Protein AF-A0A1A9AT08-F1 (afdb_monomer_lite)

Foldseek 3Di:
DDPPDPPVPPPPQDVLNVVLVVLLVLLVVLLVLLLCQQVPQPDDDPPNDALLVSLVSNQVSLVVLQVVVLPDDPPSVVSSVVSLVVLVVVVVDPGGNRPSVPHPSSRHDPDDSVVVVVVVVVVVVVVVVVVVVVVVVVVVCCVPPVCVVVVVVVVVVVVCVVVVVCVVPDPDDDDDDDDDDDDDDDDDDDDDDDDDDD

Radius of gyration: 42.76 Å; chains: 1; bounding box: 86×82×128 Å

Structure (mmCIF, N/CA/C/O backbone):
data_AF-A0A1A9AT08-F1
#
_entry.id   AF-A0A1A9AT08-F1
#
loop_
_atom_site.group_PDB
_atom_site.id
_atom_site.type_symbol
_atom_site.label_atom_id
_atom_site.label_alt_id
_atom_site.label_comp_id
_atom_site.label_asym_id
_atom_site.label_entity_id
_atom_site.label_seq_id
_atom_site.pdbx_PDB_ins_code
_atom_site.Cartn_x
_atom_site.Cartn_y
_atom_site.Cartn_z
_atom_site.occupancy
_atom_site.B_iso_or_equiv
_atom_site.auth_seq_id
_atom_site.auth_comp_id
_atom_site.auth_asym_id
_atom_site.auth_atom_id
_atom_site.pdbx_PDB_model_num
ATOM 1 N N . MET A 1 1 ? -22.226 -38.545 -23.684 1.00 41.09 1 MET A N 1
ATOM 2 C CA . MET A 1 1 ? -21.147 -37.822 -22.981 1.00 41.09 1 MET A CA 1
ATOM 3 C C . MET A 1 1 ? -21.818 -36.782 -22.102 1.00 41.09 1 MET A C 1
ATOM 5 O O .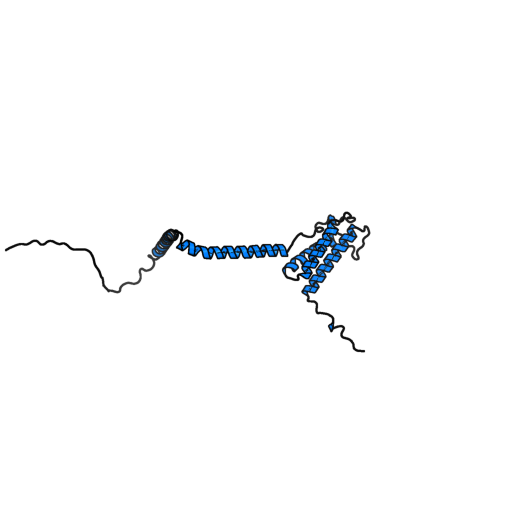 MET A 1 1 ? -22.447 -35.879 -22.633 1.00 41.09 1 MET A O 1
ATOM 9 N N . ARG A 1 2 ? -21.853 -37.006 -20.781 1.00 42.09 2 ARG A N 1
ATOM 10 C CA . ARG A 1 2 ? -22.450 -36.056 -19.832 1.00 42.09 2 ARG A CA 1
ATOM 11 C C . ARG A 1 2 ? -21.642 -34.765 -19.925 1.00 42.09 2 ARG A C 1
ATOM 13 O O . ARG A 1 2 ? -20.436 -34.808 -19.698 1.00 42.09 2 ARG A O 1
ATOM 20 N N . LEU A 1 3 ? -22.299 -33.658 -20.264 1.00 44.69 3 LEU A N 1
ATOM 21 C CA . LEU A 1 3 ? -21.812 -32.319 -19.948 1.00 44.69 3 LEU A CA 1
ATOM 22 C C . LEU A 1 3 ? -21.768 -32.252 -18.419 1.00 44.69 3 LEU A C 1
ATOM 24 O O . LEU A 1 3 ? -22.750 -31.909 -17.770 1.00 44.69 3 LEU A O 1
ATOM 28 N N . LEU A 1 4 ? -20.668 -32.744 -17.850 1.00 48.03 4 LEU A N 1
ATOM 29 C CA . LEU A 1 4 ? -20.327 -32.603 -16.445 1.00 48.03 4 LEU A CA 1
ATOM 30 C C . LEU A 1 4 ? -20.112 -31.116 -16.208 1.00 48.03 4 LEU A C 1
ATOM 32 O O . LEU A 1 4 ? -19.001 -30.627 -16.360 1.00 48.03 4 LEU A O 1
ATOM 36 N N . ASP A 1 5 ? -21.210 -30.420 -15.935 1.00 50.97 5 ASP A N 1
ATOM 37 C CA . ASP A 1 5 ? -21.343 -29.565 -14.764 1.00 50.97 5 ASP A CA 1
ATOM 38 C C . ASP A 1 5 ? -20.058 -28.803 -14.396 1.00 50.97 5 ASP A C 1
ATOM 40 O O . ASP A 1 5 ? -19.474 -28.951 -13.323 1.00 50.97 5 ASP A O 1
ATOM 44 N N . ILE A 1 6 ? -19.552 -28.030 -15.358 1.00 51.97 6 ILE A N 1
ATOM 45 C CA . ILE A 1 6 ? -18.462 -27.072 -15.130 1.00 51.97 6 ILE A CA 1
ATOM 46 C C . ILE A 1 6 ? -19.025 -25.879 -14.340 1.00 51.97 6 ILE A C 1
ATOM 48 O O . ILE A 1 6 ? -18.303 -25.195 -13.622 1.00 51.97 6 ILE A O 1
ATOM 52 N N . THR A 1 7 ? -20.342 -25.678 -14.417 1.00 49.66 7 THR A N 1
ATOM 53 C CA . THR A 1 7 ? -21.070 -24.592 -13.773 1.00 49.66 7 THR A CA 1
ATOM 54 C C . THR A 1 7 ? -21.211 -24.783 -12.256 1.00 49.66 7 THR A C 1
ATOM 56 O O . THR A 1 7 ? -21.172 -23.784 -11.548 1.00 49.66 7 THR A O 1
ATOM 59 N N . SER A 1 8 ? -21.279 -26.012 -11.714 1.00 51.16 8 SER A N 1
ATOM 60 C CA . SER A 1 8 ? -21.367 -26.222 -10.249 1.00 51.16 8 SER A CA 1
ATOM 61 C C . SER A 1 8 ? -20.056 -26.064 -9.474 1.00 51.16 8 SER A C 1
ATOM 63 O O . SER A 1 8 ? -20.062 -26.144 -8.246 1.00 51.16 8 SER A O 1
ATOM 65 N N . ARG A 1 9 ? -18.926 -25.830 -10.158 1.00 52.91 9 ARG A N 1
ATOM 66 C CA . ARG A 1 9 ? -17.604 -25.667 -9.523 1.00 52.91 9 ARG A CA 1
ATOM 67 C C . ARG A 1 9 ? -17.105 -24.233 -9.426 1.00 52.91 9 ARG A C 1
ATOM 69 O O . ARG A 1 9 ? -16.047 -24.010 -8.843 1.00 52.91 9 ARG A O 1
ATOM 76 N N . PHE A 1 10 ? -17.863 -23.263 -9.924 1.00 59.06 10 PHE A N 1
ATOM 77 C CA . PHE A 1 10 ? -17.632 -21.880 -9.536 1.00 59.06 10 PHE A CA 1
ATOM 78 C C . PHE A 1 10 ? -18.292 -21.669 -8.180 1.00 59.06 10 PHE A C 1
ATOM 80 O O . PHE A 1 10 ? -19.490 -21.410 -8.088 1.00 59.06 10 PHE A O 1
ATOM 87 N N . HIS A 1 11 ? -17.506 -21.821 -7.110 1.00 63.41 11 HIS A N 1
ATOM 88 C CA . HIS A 1 11 ? -17.875 -21.213 -5.840 1.00 63.41 11 HIS A CA 1
ATOM 89 C C . HIS A 1 11 ? -18.218 -19.753 -6.134 1.00 63.41 11 HIS A C 1
ATOM 91 O O . HIS A 1 11 ? -17.407 -19.045 -6.730 1.00 63.41 11 HIS A O 1
ATOM 97 N N . VAL A 1 12 ? -19.433 -19.334 -5.782 1.00 70.19 12 VAL A N 1
ATOM 98 C CA . VAL A 1 12 ? -19.822 -17.926 -5.840 1.00 70.19 12 VAL A CA 1
ATOM 99 C C . VAL A 1 12 ? -18.866 -17.204 -4.900 1.00 70.19 12 VAL A C 1
ATOM 101 O O . VAL A 1 12 ? -18.984 -17.324 -3.681 1.00 70.19 12 VAL A O 1
ATOM 104 N N . ILE A 1 13 ? -17.842 -16.570 -5.469 1.00 70.12 13 ILE A N 1
ATOM 105 C CA . ILE A 1 13 ? -16.914 -15.752 -4.703 1.00 70.12 13 ILE A CA 1
ATOM 106 C C . ILE A 1 13 ? -17.745 -14.585 -4.200 1.00 70.12 13 ILE A C 1
ATOM 108 O O . ILE A 1 13 ? -18.414 -13.909 -4.984 1.00 70.12 13 ILE A O 1
ATOM 112 N N . ASP A 1 14 ? -17.736 -14.405 -2.886 1.00 76.69 14 ASP A N 1
ATOM 113 C CA . ASP A 1 14 ? -18.340 -13.237 -2.271 1.00 76.69 14 ASP A CA 1
ATOM 114 C C . ASP A 1 14 ? -17.781 -11.973 -2.959 1.00 76.69 14 ASP A C 1
ATOM 116 O O . ASP A 1 14 ? -16.555 -11.855 -3.070 1.00 76.69 14 ASP A O 1
ATOM 120 N N . PRO A 1 15 ? -18.631 -11.063 -3.466 1.00 80.81 15 PRO A N 1
ATOM 121 C CA . PRO A 1 15 ? -18.180 -9.866 -4.170 1.00 80.81 15 PRO A CA 1
ATOM 122 C C . PRO A 1 15 ? -17.133 -9.054 -3.396 1.00 80.81 15 PRO A C 1
ATOM 124 O O . PRO A 1 15 ? -16.186 -8.561 -4.007 1.00 80.81 15 PRO A O 1
ATOM 127 N N . ASP A 1 16 ? -17.228 -8.996 -2.063 1.00 80.31 16 ASP A N 1
ATOM 128 C CA . ASP A 1 16 ? -16.264 -8.277 -1.228 1.00 80.31 16 ASP A CA 1
ATOM 129 C C . ASP A 1 16 ? -14.895 -8.976 -1.244 1.00 80.31 16 ASP A C 1
ATOM 131 O O . ASP A 1 16 ? -13.843 -8.333 -1.264 1.00 80.31 16 ASP A O 1
ATOM 135 N N . ASN A 1 17 ? -14.883 -10.313 -1.285 1.00 82.81 17 ASN A N 1
ATOM 136 C CA . ASN A 1 17 ? -13.649 -11.086 -1.421 1.00 82.81 17 ASN A CA 1
ATOM 137 C C . ASN A 1 17 ? -13.025 -10.930 -2.811 1.00 82.81 17 ASN A C 1
ATOM 139 O O . ASN A 1 17 ? -11.799 -10.890 -2.911 1.00 82.81 17 ASN A O 1
ATOM 143 N N . LEU A 1 18 ? -13.840 -10.823 -3.864 1.00 86.94 18 LEU A N 1
ATOM 144 C CA . LEU A 1 18 ? -13.349 -10.574 -5.219 1.00 86.94 18 LEU A CA 1
ATOM 145 C C . LEU A 1 18 ? -12.674 -9.201 -5.316 1.00 86.94 18 LEU A C 1
ATOM 147 O O . LEU A 1 18 ? -11.550 -9.107 -5.801 1.00 86.94 18 LEU A O 1
ATOM 151 N N . GLU A 1 19 ? -13.315 -8.161 -4.787 1.00 90.00 19 GLU A N 1
ATOM 152 C CA . GLU A 1 19 ? -12.774 -6.800 -4.811 1.00 90.00 19 GLU A CA 1
ATOM 153 C C . GLU A 1 19 ? -11.476 -6.683 -3.984 1.00 90.00 19 GLU A C 1
ATOM 155 O O . GLU A 1 19 ? -10.547 -5.961 -4.342 1.00 90.00 19 GLU A O 1
ATOM 160 N N . ASN A 1 20 ? -11.368 -7.436 -2.885 1.00 91.06 20 ASN A N 1
ATOM 161 C CA . ASN A 1 20 ? -10.135 -7.547 -2.100 1.00 91.06 20 ASN A CA 1
ATOM 162 C C . ASN A 1 20 ? -8.995 -8.213 -2.891 1.00 91.06 20 ASN A C 1
ATOM 164 O O . ASN A 1 20 ? -7.850 -7.760 -2.840 1.00 91.06 20 ASN A O 1
ATOM 168 N N . MET A 1 21 ? -9.290 -9.284 -3.633 1.00 91.12 21 MET A N 1
ATOM 169 C CA . MET A 1 21 ? -8.300 -9.939 -4.494 1.00 91.12 21 MET A CA 1
ATOM 170 C C . MET A 1 21 ? -7.841 -9.018 -5.627 1.00 91.12 21 MET A C 1
ATOM 172 O O . MET A 1 21 ? -6.648 -8.971 -5.921 1.00 91.12 21 MET A O 1
ATOM 176 N N . GLU A 1 22 ? -8.764 -8.263 -6.222 1.00 94.12 22 GLU A N 1
ATOM 177 C CA . GLU A 1 22 ? -8.463 -7.277 -7.261 1.00 94.12 22 GLU A CA 1
ATOM 178 C C . GLU A 1 22 ? -7.520 -6.186 -6.738 1.00 94.12 22 GLU A C 1
ATOM 180 O O . GLU A 1 22 ? -6.482 -5.929 -7.344 1.00 94.12 22 GLU A O 1
ATOM 185 N N . LEU A 1 23 ? -7.792 -5.620 -5.557 1.00 95.50 23 LEU A N 1
ATOM 186 C CA . LEU A 1 23 ? -6.899 -4.632 -4.942 1.00 95.50 23 LEU A CA 1
ATOM 187 C C . LEU A 1 23 ? -5.491 -5.184 -4.687 1.00 95.50 23 LEU A C 1
ATOM 189 O O . LEU A 1 23 ? -4.509 -4.493 -4.956 1.00 95.50 23 LEU A O 1
ATOM 193 N N . LEU A 1 24 ? -5.367 -6.421 -4.194 1.00 96.19 24 LEU A N 1
ATOM 194 C CA . LEU A 1 24 ? -4.056 -7.056 -4.012 1.00 96.19 24 LEU A CA 1
ATOM 195 C C . LEU A 1 24 ? -3.333 -7.254 -5.344 1.00 96.19 24 LEU A C 1
ATOM 197 O O . LEU A 1 24 ? -2.136 -6.987 -5.431 1.00 96.19 24 LEU A O 1
ATOM 201 N N . TYR A 1 25 ? -4.043 -7.707 -6.375 1.00 96.88 25 TYR A N 1
ATOM 202 C CA . TYR A 1 25 ? -3.470 -7.879 -7.704 1.00 96.88 25 TYR A CA 1
ATOM 203 C C . TYR A 1 25 ? -2.902 -6.559 -8.239 1.00 96.88 25 TYR A C 1
ATOM 205 O O . TYR A 1 25 ? -1.741 -6.503 -8.642 1.00 96.88 25 TYR A O 1
ATOM 213 N N . GLU A 1 26 ? -3.680 -5.481 -8.154 1.00 97.69 26 GLU A N 1
ATOM 214 C CA . GLU A 1 26 ? -3.280 -4.146 -8.602 1.00 97.69 26 GLU A CA 1
ATOM 215 C C . GLU A 1 26 ? -2.063 -3.595 -7.839 1.00 97.69 26 GLU A C 1
ATOM 217 O O . GLU A 1 26 ? -1.207 -2.916 -8.418 1.00 97.69 26 GLU A O 1
ATOM 222 N N . LEU A 1 27 ? -1.960 -3.904 -6.543 1.00 98.12 27 LEU A N 1
ATOM 223 C CA . LEU A 1 27 ? -0.808 -3.561 -5.709 1.00 98.12 27 LEU A CA 1
ATOM 224 C C . LEU A 1 27 ? 0.462 -4.283 -6.166 1.00 98.12 27 LEU A C 1
ATOM 226 O O . LEU A 1 27 ? 1.490 -3.642 -6.394 1.00 98.12 27 LEU A O 1
ATOM 230 N N . TYR A 1 28 ? 0.398 -5.605 -6.341 1.00 98.06 28 TYR A N 1
ATOM 231 C CA . TYR A 1 28 ? 1.546 -6.390 -6.797 1.00 98.06 28 TYR A CA 1
ATOM 232 C C . TYR A 1 28 ? 1.960 -6.048 -8.230 1.00 98.06 28 TYR A C 1
ATOM 234 O O . TYR A 1 28 ? 3.159 -5.986 -8.510 1.00 98.06 28 TYR A O 1
ATOM 242 N N . ASP A 1 29 ? 1.006 -5.790 -9.126 1.00 96.62 29 ASP A N 1
ATOM 243 C CA . ASP A 1 29 ? 1.304 -5.347 -10.489 1.00 96.62 29 ASP A CA 1
ATOM 244 C C . ASP A 1 29 ? 2.040 -4.001 -10.481 1.00 96.62 29 ASP A C 1
ATOM 246 O O . ASP A 1 29 ? 3.102 -3.859 -11.094 1.00 96.62 29 ASP A O 1
ATOM 250 N N . SER A 1 30 ? 1.541 -3.029 -9.713 1.00 97.31 30 SER A N 1
ATOM 251 C CA . SER A 1 30 ? 2.178 -1.713 -9.606 1.00 97.31 30 SER A CA 1
ATOM 252 C C . SER A 1 30 ? 3.585 -1.815 -9.008 1.00 97.31 30 SER A C 1
ATOM 254 O O . SER A 1 30 ? 4.532 -1.277 -9.580 1.00 97.31 30 SER A O 1
ATOM 256 N N . ALA A 1 31 ? 3.758 -2.581 -7.926 1.00 97.69 31 ALA A N 1
ATOM 257 C CA . ALA A 1 31 ? 5.056 -2.814 -7.293 1.00 97.69 31 ALA A CA 1
ATOM 258 C C . ALA A 1 31 ? 6.062 -3.494 -8.238 1.00 97.69 31 ALA A C 1
ATOM 260 O O . ALA A 1 31 ? 7.218 -3.078 -8.326 1.00 97.69 31 ALA A O 1
ATOM 261 N N . ARG A 1 32 ? 5.623 -4.502 -9.004 1.00 96.12 32 ARG A N 1
ATOM 262 C CA . ARG A 1 32 ? 6.457 -5.169 -10.014 1.00 96.12 32 ARG A CA 1
ATOM 263 C C . ARG A 1 32 ? 6.915 -4.193 -11.095 1.00 96.12 32 ARG A C 1
ATOM 265 O O . ARG A 1 32 ? 8.078 -4.226 -11.490 1.00 96.12 32 ARG A O 1
ATOM 272 N N . ASN A 1 33 ? 6.020 -3.332 -11.576 1.00 96.00 33 ASN A N 1
ATOM 273 C CA . ASN A 1 33 ? 6.360 -2.322 -12.574 1.00 96.00 33 ASN A CA 1
ATOM 274 C C . ASN A 1 33 ? 7.367 -1.301 -12.029 1.00 96.00 33 ASN A C 1
ATOM 276 O O . ASN A 1 33 ? 8.334 -0.994 -12.722 1.00 96.00 33 ASN A O 1
ATOM 280 N N . ILE A 1 34 ? 7.190 -0.837 -10.787 1.00 96.56 34 ILE A N 1
ATO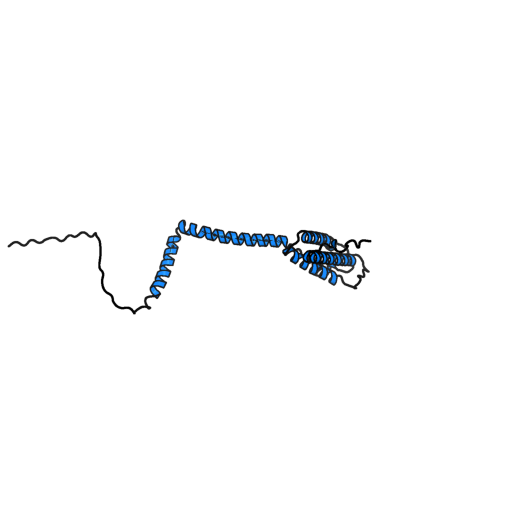M 281 C CA . ILE A 1 34 ? 8.144 0.053 -10.105 1.00 96.56 34 ILE A CA 1
ATOM 282 C C . ILE A 1 34 ? 9.522 -0.611 -10.030 1.00 96.56 34 ILE A C 1
ATOM 284 O O . ILE A 1 34 ? 10.499 -0.043 -10.512 1.00 96.56 34 ILE A O 1
ATOM 288 N N . LEU A 1 35 ? 9.598 -1.844 -9.520 1.00 96.38 35 LEU A N 1
ATOM 289 C CA . LEU A 1 35 ? 10.857 -2.581 -9.400 1.00 96.38 35 LEU A CA 1
ATOM 290 C C . LEU A 1 35 ? 11.544 -2.784 -10.760 1.00 96.38 35 LEU A C 1
ATOM 292 O O . LEU A 1 35 ? 12.748 -2.572 -10.898 1.00 96.38 35 LEU A O 1
ATOM 296 N N . ASN A 1 36 ? 10.782 -3.148 -11.794 1.00 94.75 36 ASN A N 1
ATOM 297 C CA . ASN A 1 36 ? 11.322 -3.298 -13.143 1.00 94.75 36 ASN A CA 1
ATOM 298 C C . ASN A 1 36 ? 11.849 -1.971 -13.698 1.00 94.75 36 ASN A C 1
ATOM 300 O O . ASN A 1 36 ? 12.899 -1.954 -14.330 1.00 94.75 36 ASN A O 1
ATOM 304 N N . MET A 1 37 ? 11.159 -0.856 -13.455 1.00 93.25 37 MET A N 1
ATOM 305 C CA . MET A 1 37 ? 11.624 0.471 -13.867 1.00 93.25 37 MET A CA 1
ATOM 306 C C . MET A 1 37 ? 12.884 0.915 -13.127 1.00 93.25 37 MET A C 1
ATOM 308 O O . MET A 1 37 ? 13.732 1.581 -13.719 1.00 93.25 37 MET A O 1
ATOM 312 N N . MET A 1 38 ? 13.021 0.536 -11.858 1.00 94.94 38 MET A N 1
ATOM 313 C CA . MET A 1 38 ? 14.216 0.804 -11.062 1.00 94.94 38 MET A CA 1
ATOM 314 C C . MET A 1 38 ? 15.425 0.005 -11.565 1.00 94.94 38 MET A C 1
ATOM 316 O O . MET A 1 38 ? 16.524 0.553 -11.625 1.00 94.94 38 MET A O 1
ATOM 320 N N . ASN A 1 39 ? 15.221 -1.244 -11.997 1.00 93.44 39 ASN A N 1
ATOM 321 C CA . ASN A 1 39 ? 16.307 -2.178 -12.322 1.00 93.44 39 ASN A CA 1
ATOM 322 C C . ASN A 1 39 ? 16.604 -2.333 -13.824 1.00 93.44 39 ASN A C 1
ATOM 324 O O . ASN A 1 39 ? 17.693 -2.768 -14.198 1.00 93.44 39 ASN A O 1
ATOM 328 N N . VAL A 1 40 ? 15.669 -1.981 -14.713 1.00 90.50 40 VAL A N 1
ATOM 329 C CA . VAL A 1 40 ? 15.796 -2.184 -16.165 1.00 90.50 40 VAL A CA 1
ATOM 330 C C . VAL A 1 40 ? 15.666 -0.856 -16.908 1.00 90.50 40 VAL A C 1
ATOM 332 O O . VAL A 1 40 ? 14.597 -0.248 -16.986 1.00 90.50 40 VAL A O 1
ATOM 335 N N . LYS A 1 41 ? 16.774 -0.426 -17.523 1.00 78.44 41 LYS A N 1
ATOM 336 C CA . LYS A 1 41 ? 16.883 0.854 -18.240 1.00 78.44 41 LYS A CA 1
ATOM 337 C C . LYS A 1 41 ? 15.846 0.998 -19.361 1.00 78.44 41 LYS A C 1
ATOM 339 O O . LYS A 1 41 ? 15.132 1.998 -19.414 1.00 78.44 41 LYS A O 1
ATOM 344 N N . ASP A 1 42 ? 15.716 -0.039 -20.185 1.00 80.94 42 ASP A N 1
ATOM 345 C CA . ASP A 1 42 ? 14.841 -0.061 -21.363 1.00 80.94 42 ASP A CA 1
ATOM 346 C C . ASP A 1 42 ? 13.517 -0.789 -21.087 1.00 80.94 42 ASP A C 1
ATOM 348 O O . ASP A 1 42 ? 12.919 -1.380 -21.983 1.00 80.94 42 ASP A O 1
ATOM 352 N N . TYR A 1 43 ? 13.047 -0.774 -19.832 1.00 80.81 43 TYR A N 1
ATOM 353 C CA . TYR A 1 43 ? 11.738 -1.332 -19.504 1.00 80.81 43 TYR A CA 1
ATOM 354 C C . TYR A 1 43 ? 10.643 -0.575 -20.258 1.00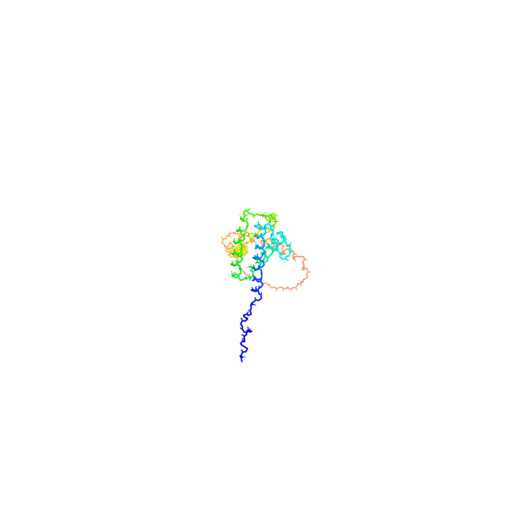 80.81 43 TYR A C 1
ATOM 356 O O . TYR A 1 43 ? 10.388 0.599 -19.966 1.00 80.81 43 TYR A O 1
ATOM 364 N N . SER A 1 44 ? 10.005 -1.259 -21.202 1.00 76.00 44 SER A N 1
ATOM 365 C CA . SER A 1 44 ? 8.765 -0.847 -21.848 1.00 76.00 44 SER A CA 1
ATOM 366 C C . SER A 1 44 ? 7.658 -1.704 -21.247 1.00 76.00 44 SER A C 1
ATOM 368 O O . SER A 1 44 ? 7.696 -2.931 -21.329 1.00 76.00 44 SER A O 1
ATOM 370 N N . ASN A 1 45 ? 6.737 -1.051 -20.545 1.00 72.81 45 ASN A N 1
ATOM 371 C CA . ASN A 1 45 ? 5.464 -1.672 -20.202 1.00 72.81 45 ASN A CA 1
ATOM 372 C C . ASN A 1 45 ? 4.514 -1.505 -21.392 1.00 72.81 45 ASN A C 1
ATOM 374 O O . ASN A 1 45 ? 4.719 -0.620 -22.221 1.00 72.81 45 ASN A O 1
ATOM 378 N N . ASP A 1 46 ? 3.461 -2.316 -21.440 1.00 69.69 46 ASP A N 1
ATOM 379 C CA . ASP A 1 46 ? 2.517 -2.362 -22.564 1.00 69.69 46 ASP A CA 1
ATOM 380 C C . ASP A 1 46 ? 1.777 -1.028 -22.834 1.00 69.69 46 ASP A C 1
ATOM 382 O O . ASP A 1 46 ? 1.062 -0.911 -23.827 1.00 69.69 46 ASP A O 1
ATOM 386 N N . GLU A 1 47 ? 1.934 -0.014 -21.973 1.00 74.88 47 GLU A N 1
ATOM 387 C CA . GLU A 1 47 ? 1.183 1.246 -22.003 1.00 74.88 47 GLU A CA 1
ATOM 388 C C . GLU A 1 47 ? 2.061 2.515 -21.857 1.00 74.88 47 GLU A C 1
ATOM 390 O O . GLU A 1 47 ? 1.532 3.587 -21.565 1.00 74.88 47 GLU A O 1
ATOM 395 N N . ASP A 1 48 ? 3.390 2.423 -22.012 1.00 80.69 48 ASP A N 1
ATOM 396 C CA . ASP A 1 48 ? 4.362 3.528 -21.833 1.00 80.69 48 ASP A CA 1
ATOM 397 C C . ASP A 1 48 ? 4.199 4.356 -20.532 1.00 80.69 48 ASP A C 1
ATOM 399 O O . ASP A 1 48 ? 4.571 5.529 -20.434 1.00 80.69 48 ASP A O 1
ATOM 403 N N . LYS A 1 49 ? 3.667 3.732 -19.478 1.00 90.25 49 LYS A N 1
ATOM 404 C CA . LYS A 1 49 ? 3.458 4.343 -18.158 1.00 90.25 49 LYS A CA 1
ATOM 405 C C . LYS A 1 49 ? 4.784 4.697 -17.481 1.00 90.25 49 LYS A C 1
ATOM 407 O O . LYS A 1 49 ? 5.797 4.025 -17.682 1.00 90.25 49 LYS A O 1
ATOM 412 N N . THR A 1 50 ? 4.774 5.732 -16.642 1.00 92.75 50 THR A N 1
ATOM 413 C CA . THR A 1 50 ? 5.958 6.248 -15.928 1.00 92.75 50 THR A CA 1
ATOM 414 C C . THR A 1 50 ? 6.052 5.722 -14.493 1.00 92.75 50 THR A C 1
ATOM 416 O O . THR A 1 50 ? 5.072 5.204 -13.957 1.00 92.75 50 THR A O 1
ATOM 419 N N . CYS A 1 51 ? 7.205 5.917 -13.832 1.00 93.88 51 CYS A N 1
ATOM 420 C CA . CYS A 1 51 ? 7.339 5.652 -12.393 1.00 93.88 51 CYS A CA 1
ATOM 421 C C . CYS A 1 51 ? 6.238 6.360 -11.597 1.00 93.88 51 CYS A C 1
ATOM 423 O O . CYS A 1 51 ? 5.596 5.723 -10.775 1.00 93.88 51 CYS A O 1
ATOM 425 N N . LEU A 1 52 ? 5.991 7.647 -11.890 1.00 95.69 52 LEU A N 1
ATOM 426 C CA . LEU A 1 52 ? 4.984 8.460 -11.204 1.00 95.69 52 LEU A CA 1
ATOM 427 C C . LEU A 1 52 ? 3.592 7.826 -11.271 1.00 95.69 52 LEU A C 1
ATOM 429 O O . LEU A 1 52 ? 2.883 7.801 -10.273 1.00 95.69 52 LEU A O 1
ATOM 433 N N . TYR A 1 53 ? 3.214 7.293 -12.436 1.00 95.62 53 TYR A N 1
ATOM 434 C CA . TYR A 1 53 ? 1.936 6.607 -12.586 1.00 95.62 53 TYR A CA 1
ATOM 435 C C . TYR A 1 53 ? 1.845 5.391 -11.660 1.00 95.62 53 TYR A C 1
ATOM 437 O O . TYR A 1 53 ? 0.861 5.240 -10.940 1.00 95.62 53 TYR A O 1
ATOM 445 N N . TYR A 1 54 ? 2.856 4.517 -11.670 1.00 96.62 54 TYR A N 1
ATOM 446 C CA . TYR A 1 54 ? 2.795 3.284 -10.887 1.00 96.62 54 TYR A CA 1
ATOM 447 C C . TYR A 1 54 ? 2.935 3.526 -9.386 1.00 96.62 54 TYR A C 1
ATOM 449 O O . TYR A 1 54 ? 2.238 2.867 -8.621 1.00 96.62 54 TYR A O 1
ATOM 457 N N . THR A 1 55 ? 3.775 4.470 -8.952 1.00 97.50 55 THR A N 1
ATOM 458 C CA . THR A 1 55 ? 3.884 4.837 -7.532 1.00 97.50 55 THR A CA 1
ATOM 459 C C . THR A 1 55 ? 2.575 5.431 -7.029 1.00 97.50 55 THR A C 1
ATOM 461 O O . THR A 1 55 ? 2.067 4.982 -6.005 1.00 97.50 55 THR A O 1
ATOM 464 N N . GLN A 1 56 ? 1.962 6.346 -7.786 1.00 97.69 56 GLN A N 1
ATOM 465 C CA . GLN A 1 56 ? 0.662 6.919 -7.439 1.00 97.69 56 GLN A CA 1
ATOM 466 C C . GLN A 1 56 ? -0.436 5.849 -7.394 1.00 97.69 56 GLN A C 1
ATOM 468 O O . GLN A 1 56 ? -1.179 5.759 -6.420 1.00 97.69 56 GLN A O 1
ATOM 473 N N . LYS A 1 57 ? -0.509 4.985 -8.414 1.00 97.19 57 LYS A N 1
ATOM 474 C CA . LYS A 1 57 ? -1.479 3.884 -8.469 1.00 97.19 57 LYS A CA 1
ATOM 475 C C . LYS A 1 57 ? -1.316 2.925 -7.287 1.00 97.19 57 LYS A C 1
ATOM 477 O O . LYS A 1 57 ? -2.309 2.524 -6.680 1.00 97.19 57 LYS A O 1
ATOM 482 N N . CYS A 1 58 ? -0.075 2.572 -6.949 1.00 97.62 58 CYS A N 1
ATOM 483 C CA . CYS A 1 58 ? 0.235 1.706 -5.818 1.00 97.62 58 CYS A CA 1
ATOM 484 C C . CYS A 1 58 ? -0.204 2.342 -4.493 1.00 97.62 58 CYS A C 1
ATOM 486 O O . CYS A 1 58 ? -0.876 1.695 -3.695 1.00 97.62 58 CYS A O 1
ATOM 488 N N . ASP A 1 59 ? 0.129 3.612 -4.276 1.00 96.50 59 ASP A N 1
ATOM 489 C CA . ASP A 1 59 ? -0.213 4.361 -3.068 1.00 96.50 59 ASP A CA 1
ATOM 490 C C . ASP A 1 59 ? -1.732 4.542 -2.897 1.00 96.50 59 ASP A C 1
ATOM 492 O O . ASP A 1 59 ? -2.288 4.251 -1.834 1.00 96.50 59 ASP A O 1
ATOM 496 N N . GLU A 1 60 ? -2.442 4.930 -3.959 1.00 96.56 60 GLU A N 1
ATOM 497 C CA . GLU A 1 60 ? -3.902 5.061 -3.951 1.00 96.56 60 GLU A CA 1
ATOM 498 C C . GLU A 1 60 ? -4.602 3.731 -3.649 1.00 96.56 60 GLU A C 1
ATOM 500 O O . GLU A 1 60 ? -5.502 3.677 -2.804 1.00 96.56 60 GLU A O 1
ATOM 505 N N . ASN A 1 61 ? -4.193 2.645 -4.312 1.00 96.81 61 ASN A N 1
ATOM 506 C CA . ASN A 1 61 ? -4.768 1.322 -4.074 1.00 96.81 61 ASN A CA 1
ATOM 507 C C . ASN A 1 61 ? -4.419 0.792 -2.685 1.00 96.81 61 ASN A C 1
ATOM 509 O O . ASN A 1 61 ? -5.255 0.138 -2.061 1.00 96.81 61 ASN A O 1
ATOM 513 N N . TYR A 1 62 ? -3.237 1.127 -2.162 1.00 95.50 62 TYR A N 1
ATOM 514 C CA . TYR A 1 62 ? -2.851 0.751 -0.810 1.00 95.50 62 TYR A CA 1
ATOM 515 C C . TYR A 1 62 ? -3.759 1.450 0.196 1.00 95.50 62 TYR A C 1
ATOM 517 O O . TYR A 1 62 ? -4.368 0.775 1.018 1.00 95.50 62 TYR A O 1
ATOM 525 N N . ARG A 1 63 ? -3.974 2.767 0.085 1.00 92.69 63 ARG A N 1
ATOM 526 C CA . ARG A 1 63 ? -4.920 3.485 0.961 1.00 92.69 63 ARG A CA 1
ATOM 527 C C . ARG A 1 63 ? -6.335 2.905 0.900 1.00 92.69 63 ARG A C 1
ATOM 529 O O . ARG A 1 63 ? -6.924 2.654 1.947 1.00 92.69 63 ARG A O 1
ATOM 536 N N . LYS A 1 64 ? -6.848 2.599 -0.297 1.00 92.25 64 LYS A N 1
ATOM 537 C CA . LYS A 1 64 ? -8.162 1.944 -0.457 1.00 92.25 64 LYS A CA 1
ATOM 538 C C . LYS A 1 64 ? -8.218 0.579 0.237 1.00 92.25 64 LYS A C 1
ATOM 540 O O . LYS A 1 64 ? -9.192 0.277 0.925 1.00 92.25 64 LYS A O 1
ATOM 545 N N . ALA A 1 65 ? -7.179 -0.241 0.081 1.00 91.88 65 ALA A N 1
ATOM 546 C CA . ALA A 1 65 ? -7.073 -1.538 0.745 1.00 91.88 65 ALA A CA 1
ATOM 547 C C . ALA A 1 65 ? -7.043 -1.384 2.276 1.00 91.88 65 ALA A C 1
ATOM 549 O O . ALA A 1 65 ? -7.756 -2.087 2.991 1.00 91.88 65 ALA A O 1
ATOM 550 N N . MET A 1 66 ? -6.286 -0.406 2.774 1.00 88.62 66 MET A N 1
ATOM 551 C CA . MET A 1 66 ? -6.183 -0.077 4.195 1.00 88.62 66 MET A CA 1
ATOM 552 C C . MET A 1 66 ? -7.526 0.362 4.797 1.00 88.62 66 MET A C 1
ATOM 554 O O . MET A 1 66 ? -7.892 -0.106 5.879 1.00 88.62 66 MET A O 1
ATOM 558 N N . ASP A 1 67 ? -8.294 1.191 4.087 1.00 86.31 67 ASP A N 1
ATOM 559 C CA . ASP A 1 67 ? -9.637 1.610 4.507 1.00 86.31 67 ASP A CA 1
ATOM 560 C C . ASP A 1 67 ? -10.597 0.417 4.595 1.00 86.31 67 ASP A C 1
ATOM 562 O O . ASP A 1 67 ? -11.388 0.303 5.534 1.00 86.31 67 ASP A O 1
ATOM 566 N N . LYS A 1 68 ? -10.489 -0.539 3.669 1.00 85.06 68 LYS A N 1
ATOM 567 C CA . LYS A 1 68 ? -11.300 -1.763 3.695 1.00 85.06 68 LYS A CA 1
ATOM 568 C C . LYS A 1 68 ? -10.965 -2.704 4.839 1.00 85.06 68 LYS A C 1
ATOM 570 O O . LYS A 1 68 ? -11.870 -3.348 5.376 1.00 85.06 68 LYS A O 1
ATOM 575 N N . CYS A 1 69 ? -9.713 -2.736 5.291 1.00 80.81 69 CYS A N 1
ATOM 576 C CA . CYS A 1 69 ? -9.331 -3.505 6.476 1.00 80.81 69 CYS A CA 1
ATOM 577 C C . CYS A 1 69 ? -10.068 -3.046 7.751 1.00 80.81 69 CYS A C 1
ATOM 579 O O . CYS A 1 69 ? -10.139 -3.797 8.729 1.00 80.81 69 CYS A O 1
ATOM 581 N N . LEU A 1 70 ? -10.676 -1.851 7.759 1.00 67.38 70 LEU A N 1
ATOM 582 C CA . LEU A 1 70 ? -11.561 -1.413 8.838 1.00 67.38 70 LEU A CA 1
ATOM 583 C C . LEU A 1 70 ? -12.875 -2.213 8.875 1.00 67.38 70 LEU A C 1
ATOM 585 O O . LEU A 1 70 ? -13.426 -2.396 9.961 1.00 67.38 70 LEU A O 1
ATOM 589 N N . ASN A 1 71 ? -13.365 -2.746 7.756 1.00 64.88 71 ASN A N 1
ATOM 590 C CA . ASN A 1 71 ? -14.688 -3.375 7.673 1.00 64.88 71 ASN A CA 1
ATOM 591 C C . ASN A 1 71 ? -14.675 -4.907 7.564 1.00 64.88 71 ASN A C 1
ATOM 593 O O . ASN A 1 71 ? -15.702 -5.515 7.856 1.00 64.88 71 ASN A O 1
ATOM 597 N N . GLY A 1 72 ? -13.542 -5.559 7.276 1.00 65.50 72 GLY A N 1
ATOM 598 C CA . GLY A 1 72 ? -13.471 -7.020 7.381 1.00 65.50 72 GLY A CA 1
ATOM 599 C C . GLY A 1 72 ? -12.364 -7.718 6.591 1.00 65.50 72 GLY A C 1
ATOM 600 O O . GLY A 1 72 ? -11.626 -7.102 5.835 1.00 65.50 72 GLY A O 1
ATOM 601 N N . ASN A 1 73 ? -12.326 -9.040 6.802 1.00 70.06 73 ASN A N 1
ATOM 602 C CA . ASN A 1 73 ? -11.422 -10.080 6.292 1.00 70.06 73 ASN A CA 1
ATOM 603 C C . ASN A 1 73 ? -9.975 -10.074 6.852 1.00 70.06 73 ASN A C 1
ATOM 605 O O . ASN A 1 73 ? -9.097 -9.321 6.430 1.00 70.06 73 ASN A O 1
ATOM 609 N N . ALA A 1 74 ? -9.723 -10.982 7.806 1.00 81.75 74 ALA A N 1
ATOM 610 C CA . ALA A 1 74 ? -8.414 -11.181 8.432 1.00 81.75 74 ALA A CA 1
ATOM 611 C C . ALA A 1 74 ? -7.348 -11.698 7.449 1.00 81.75 74 ALA A C 1
ATOM 613 O O . ALA A 1 74 ? -6.177 -11.345 7.593 1.00 81.75 74 ALA A O 1
ATOM 614 N N . ASP A 1 75 ? -7.751 -12.485 6.450 1.00 88.12 75 ASP A N 1
ATOM 615 C CA . ASP A 1 75 ? -6.846 -13.031 5.440 1.00 88.12 75 ASP A CA 1
ATOM 616 C C . ASP A 1 75 ? -6.397 -11.939 4.466 1.00 88.12 75 ASP A C 1
ATOM 618 O O . ASP A 1 75 ? -5.208 -11.832 4.173 1.00 88.12 75 ASP A O 1
ATOM 622 N N . PHE A 1 76 ? -7.317 -11.066 4.039 1.00 88.81 76 PHE A N 1
ATOM 623 C CA . PHE A 1 76 ? -6.981 -9.905 3.208 1.00 88.81 76 PHE A CA 1
ATOM 624 C C . PHE A 1 76 ? -6.001 -8.968 3.921 1.00 88.81 76 PHE A C 1
ATOM 626 O O . PHE A 1 76 ? -4.971 -8.603 3.360 1.00 88.81 76 PHE A O 1
ATOM 633 N N . TYR A 1 77 ? -6.266 -8.633 5.186 1.00 88.56 77 TYR A N 1
ATOM 634 C CA . TYR A 1 77 ? -5.360 -7.787 5.965 1.00 88.56 77 TYR A CA 1
ATOM 635 C C . TYR A 1 77 ? -3.984 -8.438 6.182 1.00 88.56 77 TYR A C 1
ATOM 637 O O . TYR A 1 77 ? -2.963 -7.750 6.157 1.00 88.56 77 TYR A O 1
ATOM 645 N N . LYS A 1 78 ? -3.931 -9.764 6.365 1.00 89.81 78 LYS A N 1
ATOM 646 C CA . LYS A 1 78 ? -2.664 -10.500 6.429 1.00 89.81 78 LYS A CA 1
ATOM 647 C C . LYS A 1 78 ? -1.897 -10.395 5.107 1.00 89.81 78 LYS A C 1
ATOM 649 O O . LYS A 1 78 ? -0.726 -10.037 5.129 1.00 89.81 78 LYS A O 1
ATOM 654 N N . ALA A 1 79 ? -2.562 -10.623 3.977 1.00 93.62 79 ALA A N 1
ATOM 655 C CA . ALA A 1 79 ? -1.947 -10.493 2.659 1.00 93.62 79 ALA A CA 1
ATOM 656 C C . ALA A 1 79 ? -1.467 -9.059 2.374 1.00 93.62 79 ALA A C 1
ATOM 658 O O . ALA A 1 79 ? -0.386 -8.869 1.825 1.00 93.62 79 ALA A O 1
ATOM 659 N N . LEU A 1 80 ? -2.221 -8.042 2.802 1.00 93.38 80 LEU A N 1
ATOM 660 C CA . LEU A 1 80 ? -1.827 -6.639 2.660 1.00 93.38 80 LEU A CA 1
ATOM 661 C C . LEU A 1 80 ? -0.579 -6.296 3.493 1.00 93.38 80 LEU A C 1
ATOM 663 O O . LEU A 1 80 ? 0.287 -5.548 3.039 1.00 93.38 80 LEU A O 1
ATOM 667 N N . LYS A 1 81 ? -0.448 -6.878 4.693 1.00 91.19 81 LYS A N 1
ATOM 668 C CA . LYS A 1 81 ? 0.779 -6.777 5.498 1.00 91.19 81 LYS A CA 1
ATOM 669 C C . LYS A 1 81 ? 1.969 -7.428 4.813 1.00 91.19 81 LYS A C 1
ATOM 671 O O . LYS A 1 81 ? 3.031 -6.814 4.747 1.00 91.19 81 LYS A O 1
ATOM 676 N N . ASP A 1 82 ? 1.781 -8.638 4.296 1.00 94.12 82 ASP A N 1
ATOM 677 C CA . ASP A 1 82 ? 2.825 -9.356 3.566 1.00 94.12 82 ASP A CA 1
ATOM 678 C C . ASP A 1 82 ? 3.264 -8.547 2.331 1.00 94.12 82 ASP A C 1
ATOM 680 O O . ASP A 1 82 ? 4.458 -8.411 2.064 1.00 94.12 82 ASP A O 1
ATOM 684 N N . PHE A 1 83 ? 2.317 -7.919 1.627 1.00 96.38 83 PHE A N 1
ATOM 685 C CA . PHE A 1 83 ? 2.608 -6.977 0.550 1.00 96.38 83 PHE A CA 1
ATOM 686 C C . PHE A 1 83 ? 3.468 -5.793 1.021 1.00 96.38 83 PHE A C 1
ATOM 688 O O . PHE A 1 83 ? 4.513 -5.547 0.422 1.00 96.38 83 PHE A O 1
ATOM 695 N N . LYS A 1 84 ? 3.091 -5.084 2.099 1.00 94.88 84 LYS A N 1
ATOM 696 C CA . LYS A 1 84 ? 3.871 -3.931 2.596 1.00 94.88 84 LYS A CA 1
ATOM 697 C C . LYS A 1 84 ? 5.289 -4.335 3.004 1.00 94.88 84 LYS A C 1
ATOM 699 O O . LYS A 1 84 ? 6.221 -3.598 2.705 1.00 94.88 84 LYS A O 1
ATOM 704 N N . ILE A 1 85 ? 5.467 -5.503 3.628 1.00 93.38 85 ILE A N 1
ATOM 705 C CA . ILE A 1 85 ? 6.796 -6.042 3.964 1.00 93.38 85 ILE A CA 1
ATOM 706 C C . ILE A 1 85 ? 7.630 -6.250 2.697 1.00 93.38 85 ILE A C 1
ATOM 708 O O . ILE A 1 85 ? 8.777 -5.818 2.641 1.00 93.38 85 ILE A O 1
ATOM 712 N N . ASN A 1 86 ? 7.053 -6.861 1.662 1.00 95.19 86 ASN A N 1
ATOM 713 C CA . ASN A 1 86 ? 7.752 -7.050 0.392 1.00 95.19 86 ASN A CA 1
ATOM 714 C C . ASN A 1 86 ? 8.064 -5.717 -0.301 1.00 95.19 86 ASN A C 1
ATOM 716 O O . ASN A 1 86 ? 9.109 -5.582 -0.928 1.00 95.19 86 ASN A O 1
ATOM 720 N N . TYR A 1 87 ? 7.183 -4.724 -0.180 1.00 97.06 87 TYR A N 1
ATOM 721 C CA . TYR A 1 87 ? 7.400 -3.405 -0.766 1.00 97.06 87 TYR A CA 1
ATOM 722 C C . TYR A 1 87 ? 8.555 -2.650 -0.090 1.00 97.06 87 TYR A C 1
ATOM 724 O O . TYR A 1 87 ? 9.296 -1.954 -0.775 1.00 97.06 87 TYR A O 1
ATOM 732 N N . ILE A 1 88 ? 8.788 -2.843 1.215 1.00 95.50 88 ILE A N 1
ATOM 733 C CA . ILE A 1 88 ? 9.966 -2.282 1.906 1.00 95.50 88 ILE A CA 1
ATOM 734 C C . ILE A 1 88 ? 11.269 -2.743 1.236 1.00 95.50 88 ILE A C 1
ATOM 736 O O . ILE A 1 88 ? 12.184 -1.940 1.084 1.00 95.50 88 ILE A O 1
ATOM 740 N N . ALA A 1 89 ? 11.335 -3.985 0.742 1.00 95.31 89 ALA A N 1
ATOM 741 C CA . ALA A 1 89 ? 12.504 -4.448 -0.006 1.00 95.31 89 ALA A CA 1
ATOM 742 C C . ALA A 1 89 ? 12.739 -3.627 -1.290 1.00 95.31 89 ALA A C 1
ATOM 744 O O . ALA A 1 89 ? 13.884 -3.365 -1.637 1.00 95.31 89 ALA A O 1
ATOM 745 N N . ILE A 1 90 ? 11.672 -3.162 -1.956 1.00 96.44 90 ILE A N 1
ATOM 746 C CA . ILE A 1 90 ? 11.758 -2.250 -3.111 1.00 96.44 90 ILE A CA 1
ATOM 747 C C . ILE A 1 90 ? 12.220 -0.856 -2.661 1.00 96.44 90 ILE A C 1
ATOM 749 O O . ILE A 1 90 ? 13.036 -0.228 -3.333 1.00 96.44 90 ILE A O 1
ATOM 753 N N . GLU A 1 91 ? 11.737 -0.364 -1.516 1.00 95.81 91 GLU A N 1
ATOM 754 C CA . GLU A 1 91 ? 12.176 0.924 -0.959 1.00 95.81 91 GLU A CA 1
ATOM 755 C C . GLU A 1 91 ? 13.693 0.931 -0.662 1.00 95.81 91 GLU A C 1
ATOM 757 O O . GLU A 1 91 ? 14.376 1.939 -0.890 1.00 95.81 91 GLU A O 1
ATOM 762 N N . GLU A 1 92 ? 14.229 -0.213 -0.232 1.00 95.06 92 GLU A N 1
ATOM 763 C CA . GLU A 1 92 ? 15.642 -0.434 0.097 1.00 95.06 92 GLU A CA 1
ATOM 764 C C . GLU A 1 92 ? 16.548 -0.702 -1.120 1.00 95.06 92 GLU A C 1
ATOM 766 O O . GLU A 1 92 ? 17.773 -0.645 -0.985 1.00 95.06 92 GLU A O 1
ATOM 771 N N . GLU A 1 93 ? 15.994 -0.926 -2.318 1.00 94.25 93 GLU A N 1
ATOM 772 C CA . GLU A 1 93 ? 16.786 -1.197 -3.526 1.00 94.25 93 GLU A CA 1
ATOM 773 C C . GLU A 1 93 ? 17.783 -0.072 -3.815 1.00 94.25 93 GLU A C 1
ATOM 775 O O . GLU A 1 93 ? 17.436 1.106 -3.850 1.00 94.25 93 GLU A O 1
ATOM 780 N N . THR A 1 94 ? 19.050 -0.403 -4.048 1.00 93.06 94 THR A N 1
ATOM 781 C CA . THR A 1 94 ? 20.072 0.632 -4.309 1.00 93.06 94 THR A CA 1
ATOM 782 C C . THR A 1 94 ? 19.967 1.217 -5.714 1.00 93.06 94 THR A C 1
ATOM 784 O O . THR A 1 94 ? 20.365 2.360 -5.944 1.00 93.06 94 THR A O 1
ATOM 787 N N . GLN A 1 95 ? 19.444 0.430 -6.654 1.00 94.19 95 GLN A N 1
ATOM 788 C CA . GLN A 1 95 ? 19.278 0.828 -8.041 1.00 94.19 95 GLN A CA 1
ATOM 789 C C . GLN A 1 95 ? 17.967 1.584 -8.224 1.00 94.19 95 GLN A C 1
ATOM 791 O O . GLN A 1 95 ? 16.927 1.200 -7.700 1.00 94.19 95 GLN A O 1
ATOM 796 N N . ASP A 1 96 ? 18.029 2.672 -8.987 1.00 94.44 96 ASP A N 1
ATOM 797 C CA . ASP A 1 96 ? 16.854 3.435 -9.392 1.00 94.44 96 ASP A CA 1
ATOM 798 C C . ASP A 1 96 ? 17.108 4.133 -10.735 1.00 94.44 96 ASP A C 1
ATOM 800 O O . ASP A 1 96 ? 17.281 5.349 -10.833 1.00 94.44 96 ASP A O 1
ATOM 804 N N . LEU A 1 97 ? 17.201 3.333 -11.797 1.00 92.88 97 LEU A N 1
ATOM 805 C CA . LEU A 1 97 ? 17.585 3.798 -13.132 1.00 92.88 97 LEU A CA 1
ATOM 806 C C . LEU A 1 97 ? 16.617 4.835 -13.718 1.00 92.88 97 LEU A C 1
ATOM 808 O O . LEU A 1 97 ? 17.040 5.667 -14.523 1.00 92.88 97 LEU A O 1
ATOM 812 N N . LYS A 1 98 ? 15.337 4.786 -13.332 1.00 90.62 98 LYS A N 1
ATOM 813 C CA . LYS A 1 98 ? 14.285 5.709 -13.791 1.00 90.62 98 LYS A CA 1
ATOM 814 C C . LYS A 1 98 ? 13.852 6.730 -12.732 1.00 90.62 98 LYS A C 1
ATOM 816 O O . LYS A 1 98 ? 12.877 7.445 -12.955 1.00 90.62 98 LYS A O 1
ATOM 821 N N . ASN A 1 99 ? 14.600 6.855 -11.634 1.00 92.69 99 ASN A N 1
ATOM 822 C CA . ASN A 1 99 ? 14.354 7.820 -10.561 1.00 92.69 99 ASN A CA 1
ATOM 823 C C . ASN A 1 99 ? 12.944 7.704 -9.934 1.00 92.69 99 ASN A C 1
ATOM 825 O O . ASN A 1 99 ? 12.320 8.712 -9.587 1.00 92.69 99 ASN A O 1
ATOM 829 N N . CYS A 1 100 ? 12.415 6.484 -9.814 1.00 95.25 100 CYS A N 1
ATOM 830 C CA . CYS A 1 100 ? 11.120 6.207 -9.202 1.00 95.25 100 CYS A CA 1
ATOM 831 C C . CYS A 1 100 ? 11.047 6.680 -7.739 1.00 95.25 100 CYS A C 1
ATOM 833 O O . CYS A 1 100 ? 9.985 7.134 -7.311 1.00 95.25 100 CYS A O 1
ATOM 835 N N . LYS A 1 101 ? 12.163 6.652 -6.995 1.00 96.31 101 LYS A N 1
ATOM 836 C CA . LYS A 1 101 ? 12.237 7.091 -5.589 1.00 96.31 101 LYS A CA 1
ATOM 837 C C . LYS A 1 101 ? 11.972 8.579 -5.399 1.00 96.31 101 LYS A C 1
ATOM 839 O O . LYS A 1 101 ? 11.615 9.004 -4.307 1.00 96.31 101 LYS A O 1
ATOM 844 N N . SER A 1 102 ? 12.139 9.379 -6.453 1.00 95.50 102 SER A N 1
ATOM 845 C CA . SER A 1 102 ? 11.819 10.810 -6.412 1.00 95.50 102 SER A CA 1
ATOM 846 C C . SER A 1 102 ? 10.318 11.102 -6.390 1.00 95.50 102 SER A C 1
ATOM 848 O O . SER A 1 102 ? 9.923 12.235 -6.120 1.00 95.50 102 SER A O 1
ATOM 850 N N . SER A 1 103 ? 9.476 10.106 -6.685 1.00 95.62 103 SER A N 1
ATOM 851 C CA . SER A 1 103 ? 8.030 10.274 -6.636 1.00 95.62 103 SER A CA 1
ATOM 852 C C . SER A 1 103 ? 7.556 10.502 -5.202 1.00 95.62 103 SER A C 1
ATOM 854 O O . SER A 1 103 ? 7.897 9.744 -4.297 1.00 95.62 103 SER A O 1
ATOM 856 N N . GLU A 1 104 ? 6.682 11.491 -5.015 1.00 95.81 104 GLU A N 1
ATOM 857 C CA . GLU A 1 104 ? 6.034 11.767 -3.724 1.00 95.81 104 GLU A CA 1
ATOM 858 C C . GLU A 1 104 ? 5.206 10.583 -3.191 1.00 95.81 104 GLU A C 1
ATOM 860 O O . GLU A 1 104 ? 5.016 10.458 -1.984 1.00 95.81 104 GLU A O 1
ATOM 865 N N . TYR A 1 105 ? 4.772 9.686 -4.081 1.00 96.62 105 TYR A N 1
ATOM 866 C CA . TYR A 1 105 ? 3.974 8.498 -3.765 1.00 96.62 105 TYR A CA 1
ATOM 867 C C . TYR A 1 105 ? 4.814 7.227 -3.594 1.00 96.62 105 TYR A C 1
ATOM 869 O O . TYR A 1 105 ? 4.261 6.138 -3.468 1.00 96.62 105 TYR A O 1
ATOM 877 N N . PHE A 1 106 ? 6.148 7.320 -3.655 1.00 97.12 106 PHE A N 1
ATOM 878 C CA . PHE A 1 106 ? 7.002 6.131 -3.621 1.00 97.12 106 PHE A CA 1
ATOM 879 C C . PHE A 1 106 ? 6.907 5.383 -2.285 1.00 97.12 106 PHE A C 1
ATOM 881 O O . PHE A 1 106 ? 6.868 4.154 -2.277 1.00 97.12 106 PHE A O 1
ATOM 888 N N . HIS A 1 107 ? 6.836 6.109 -1.169 1.00 95.75 107 HIS A N 1
ATOM 889 C CA . HIS A 1 107 ? 6.733 5.523 0.164 1.00 95.75 107 HIS A CA 1
ATOM 890 C C . HIS A 1 107 ? 5.272 5.298 0.548 1.00 95.75 107 HIS A C 1
ATOM 892 O O . HIS A 1 107 ? 4.510 6.250 0.725 1.00 95.75 107 HIS A O 1
ATOM 898 N N . LEU A 1 108 ? 4.889 4.032 0.730 1.00 94.88 108 LEU A N 1
ATOM 899 C CA . LEU A 1 108 ? 3.528 3.706 1.159 1.00 94.88 108 LEU A CA 1
ATOM 900 C C . LEU A 1 108 ? 3.308 4.143 2.617 1.00 94.88 108 LEU A C 1
ATOM 902 O O . LEU A 1 108 ? 4.199 3.922 3.446 1.00 94.88 108 LEU A O 1
ATOM 906 N N . PRO A 1 109 ? 2.123 4.673 2.967 1.00 87.50 109 PRO A N 1
ATOM 907 C CA . PRO A 1 109 ? 1.839 5.197 4.297 1.00 87.50 109 PRO A CA 1
ATOM 908 C C . PRO A 1 109 ? 1.997 4.133 5.392 1.00 87.50 109 PRO A C 1
ATOM 910 O O . PRO A 1 109 ? 1.586 2.984 5.239 1.00 87.50 109 PRO A O 1
ATOM 913 N N . GLU A 1 110 ? 2.532 4.545 6.541 1.00 77.50 110 GLU A N 1
ATOM 914 C CA . GLU A 1 110 ? 2.831 3.687 7.703 1.00 77.50 110 GLU A CA 1
ATOM 915 C C . GLU A 1 110 ? 1.587 3.336 8.556 1.00 77.50 110 GLU A C 1
ATOM 917 O O . GLU A 1 110 ? 1.677 2.881 9.693 1.00 77.50 110 GLU A O 1
ATOM 922 N N . TYR A 1 111 ? 0.393 3.567 8.015 1.00 67.00 111 TYR A N 1
ATOM 923 C CA . TYR A 1 111 ? -0.871 3.472 8.735 1.00 67.00 111 TYR A CA 1
ATOM 924 C C . TYR A 1 111 ? -1.195 2.027 9.162 1.00 67.00 111 TYR A C 1
ATOM 926 O O . TYR A 1 111 ? -1.201 1.133 8.323 1.00 67.00 111 TYR A O 1
ATOM 934 N N . ASP A 1 112 ? -1.528 1.790 10.442 1.00 68.75 112 ASP A N 1
ATOM 935 C CA . ASP A 1 112 ? -2.117 0.524 10.917 1.00 68.75 112 ASP A CA 1
ATOM 936 C C . ASP A 1 112 ? -3.565 0.737 11.433 1.00 68.75 112 ASP A C 1
ATOM 938 O O . ASP A 1 112 ? -3.768 1.130 12.590 1.00 68.75 112 ASP A O 1
ATOM 942 N N . PRO A 1 113 ? -4.600 0.422 10.630 1.00 63.81 113 PRO A N 1
ATOM 943 C CA . PRO A 1 113 ? -6.010 0.596 10.967 1.00 63.81 113 PRO A CA 1
ATOM 944 C C . PRO A 1 113 ? -6.423 -0.277 12.150 1.00 63.81 113 PRO A C 1
ATOM 946 O O . PRO A 1 113 ? -7.355 0.059 12.885 1.00 63.81 113 PRO A O 1
ATOM 949 N N . VAL A 1 114 ? -5.737 -1.403 12.378 1.00 64.25 114 VAL A N 1
ATOM 950 C CA . VAL A 1 114 ? -6.013 -2.283 13.517 1.00 64.25 114 VAL A CA 1
ATOM 951 C C . VAL A 1 114 ? -5.478 -1.671 14.806 1.00 64.25 114 VAL A C 1
ATOM 953 O O . VAL A 1 114 ? -6.175 -1.718 15.827 1.00 64.25 114 VAL A O 1
ATOM 956 N N . LEU A 1 115 ? -4.281 -1.075 14.776 1.00 65.06 115 LEU A N 1
ATOM 957 C CA . LEU A 1 115 ? -3.715 -0.365 15.923 1.00 65.06 115 LEU A CA 1
ATOM 958 C C . LEU A 1 115 ? -4.578 0.845 16.290 1.00 65.06 115 LEU A C 1
ATOM 960 O O . LEU A 1 115 ? -4.966 0.984 17.451 1.00 65.06 115 LEU A O 1
ATOM 964 N N . GLU A 1 116 ? -4.972 1.651 15.304 1.00 64.25 116 GLU A N 1
ATOM 965 C CA . GLU A 1 116 ? -5.879 2.774 15.537 1.00 64.25 116 GLU A CA 1
ATOM 966 C C . GLU A 1 116 ? -7.221 2.328 16.110 1.00 64.25 116 GLU A C 1
ATOM 968 O O . GLU A 1 116 ? -7.756 2.980 17.002 1.00 64.25 116 GLU A O 1
ATOM 973 N N . ARG A 1 117 ? -7.789 1.210 15.647 1.00 61.25 117 ARG A N 1
ATOM 974 C CA . ARG A 1 117 ? -9.047 0.696 16.200 1.00 61.25 117 ARG A CA 1
ATOM 975 C C . ARG A 1 117 ? -8.874 0.191 17.624 1.00 61.25 117 ARG A C 1
ATOM 977 O O . ARG A 1 117 ? -9.781 0.383 18.430 1.00 61.25 117 ARG A O 1
ATOM 984 N N . LYS A 1 118 ? -7.744 -0.443 17.959 1.00 60.91 118 LYS A N 1
ATOM 985 C CA . LYS A 1 118 ? -7.421 -0.793 19.352 1.00 60.91 118 LYS A CA 1
ATOM 986 C C . LYS A 1 118 ? -7.339 0.471 20.202 1.00 60.91 118 LYS A C 1
ATOM 988 O O . LYS A 1 118 ? -8.003 0.529 21.228 1.00 60.91 118 LYS A O 1
ATOM 993 N N . GLN A 1 119 ? -6.622 1.496 19.748 1.00 60.66 119 GLN A N 1
ATOM 994 C CA . GLN A 1 119 ? -6.506 2.775 20.451 1.00 60.66 119 GLN A CA 1
ATOM 995 C C . GLN A 1 119 ? -7.860 3.491 20.588 1.00 60.66 119 GLN A C 1
ATOM 997 O O . GLN A 1 119 ? -8.224 3.888 21.689 1.00 60.66 119 GLN A O 1
ATOM 1002 N N . LYS A 1 120 ? -8.663 3.572 19.520 1.00 60.69 120 LYS A N 1
ATOM 1003 C CA . LYS A 1 120 ? -10.015 4.161 19.521 1.00 60.69 120 LYS A CA 1
ATOM 1004 C C . LYS A 1 120 ? -10.988 3.366 20.396 1.00 60.69 120 LYS A C 1
ATOM 1006 O O . LYS A 1 120 ? -11.735 3.969 21.159 1.00 60.69 120 LYS A O 1
ATOM 1011 N N . LYS A 1 121 ? -10.967 2.026 20.360 1.00 61.41 121 LYS A N 1
ATOM 1012 C CA . LYS A 1 121 ? -11.760 1.181 21.276 1.00 61.41 121 LYS A CA 1
ATOM 1013 C C . LYS A 1 121 ? -11.346 1.403 22.728 1.00 61.41 121 LYS A C 1
ATOM 1015 O O . LYS A 1 121 ? -12.222 1.560 23.569 1.00 61.41 121 LYS A O 1
ATOM 1020 N N . ILE A 1 122 ? -10.044 1.453 23.015 1.00 61.75 122 ILE A N 1
ATOM 1021 C CA . ILE A 1 122 ? -9.523 1.756 24.355 1.00 61.75 122 ILE A CA 1
ATOM 1022 C C . ILE A 1 122 ? -9.993 3.148 24.799 1.00 61.75 122 ILE A C 1
ATOM 1024 O O . ILE A 1 122 ? -10.541 3.263 25.889 1.00 61.75 122 ILE A O 1
ATOM 1028 N N . MET A 1 123 ? -9.888 4.173 23.946 1.00 60.56 123 MET A N 1
ATOM 1029 C CA . MET A 1 123 ? -10.378 5.526 24.240 1.00 60.56 123 MET A CA 1
ATOM 1030 C C . MET A 1 123 ? -11.889 5.563 24.517 1.00 60.56 123 MET A C 1
ATOM 1032 O O . MET A 1 123 ? -12.306 6.173 25.498 1.00 60.56 123 MET A O 1
ATOM 1036 N N . ILE A 1 124 ? -12.716 4.889 23.709 1.00 59.88 124 ILE A N 1
ATOM 1037 C CA . ILE A 1 124 ? -14.174 4.811 23.917 1.00 59.88 124 ILE A CA 1
ATOM 1038 C C . ILE A 1 124 ? -14.496 4.111 25.245 1.00 59.88 124 ILE A C 1
ATOM 1040 O O . ILE A 1 124 ? -15.268 4.637 26.048 1.00 59.88 124 ILE A O 1
ATOM 1044 N N . ILE A 1 125 ? -13.877 2.956 25.511 1.00 63.97 125 ILE A N 1
ATOM 1045 C CA . ILE A 1 125 ? -14.074 2.200 26.756 1.00 63.97 125 ILE A CA 1
ATOM 1046 C C . ILE A 1 125 ? -13.681 3.064 27.960 1.00 63.97 125 ILE A C 1
ATOM 1048 O O . ILE A 1 125 ? -14.478 3.228 28.880 1.00 63.97 125 ILE A O 1
ATOM 1052 N N . GLN A 1 126 ? -12.506 3.692 27.920 1.00 61.91 126 GLN A N 1
ATOM 1053 C CA . GLN A 1 126 ? -11.971 4.488 29.022 1.00 61.91 126 GLN A CA 1
ATOM 1054 C C . GLN A 1 126 ? -12.827 5.734 29.317 1.00 61.91 126 GLN A C 1
ATOM 1056 O O . GLN A 1 126 ? -13.054 6.063 30.485 1.00 61.91 126 GLN A O 1
ATOM 1061 N N . ASN A 1 127 ? -13.385 6.393 28.295 1.00 59.50 127 ASN A N 1
ATOM 1062 C CA . ASN A 1 127 ? -14.290 7.531 28.494 1.00 59.50 127 ASN A CA 1
ATOM 1063 C C . ASN A 1 127 ? -15.636 7.108 29.111 1.00 59.50 127 ASN A C 1
ATOM 1065 O O . ASN A 1 127 ? -16.146 7.781 30.010 1.00 59.50 127 ASN A O 1
ATOM 1069 N N . THR A 1 128 ? -16.194 5.969 28.682 1.00 60.81 128 THR A N 1
ATOM 1070 C CA . THR A 1 128 ? -17.459 5.454 29.241 1.00 60.81 128 THR A CA 1
ATOM 1071 C C . THR A 1 128 ? -17.318 5.015 30.698 1.00 60.81 128 THR A C 1
ATOM 1073 O O . THR A 1 128 ? -18.158 5.374 31.524 1.00 60.81 128 THR A O 1
ATOM 1076 N N . THR A 1 129 ? -16.231 4.325 31.063 1.00 61.59 129 THR A N 1
ATOM 1077 C CA . THR A 1 129 ? -15.995 3.896 32.450 1.00 61.59 129 THR A CA 1
ATOM 1078 C C . THR A 1 129 ? -15.766 5.076 33.386 1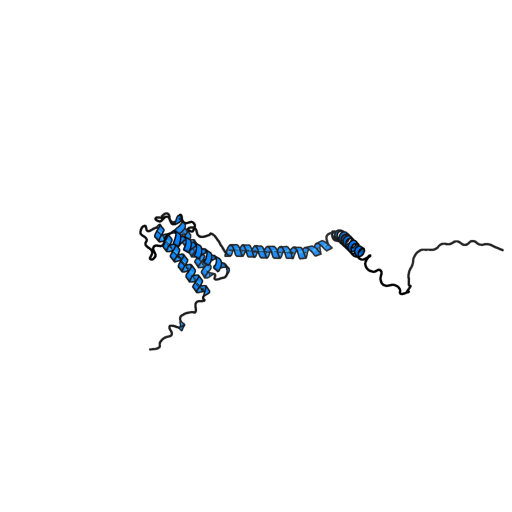.00 61.59 129 THR A C 1
ATOM 1080 O O . THR A 1 129 ? -16.290 5.087 34.495 1.00 61.59 129 THR A O 1
ATOM 1083 N N . THR A 1 130 ? -15.037 6.106 32.946 1.00 59.56 130 THR A N 1
ATOM 1084 C CA . THR A 1 130 ? -14.748 7.275 33.794 1.00 59.56 130 THR A CA 1
ATOM 1085 C C . THR A 1 130 ? -16.018 8.085 34.078 1.00 59.56 130 THR A C 1
ATOM 1087 O O . THR A 1 130 ? -16.240 8.503 35.213 1.00 59.56 130 THR A O 1
ATOM 1090 N N . SER A 1 131 ? -16.904 8.234 33.086 1.00 64.56 131 SER A N 1
ATOM 1091 C CA . SER A 1 131 ? -18.198 8.907 33.262 1.00 64.56 131 SER A CA 1
ATOM 1092 C C . SER A 1 131 ? -19.144 8.131 34.196 1.00 64.56 131 SER A C 1
ATOM 1094 O O . SER A 1 131 ? -19.769 8.727 35.075 1.00 64.56 131 SER A O 1
ATOM 1096 N N . LEU A 1 132 ? -19.191 6.797 34.083 1.00 67.25 132 LEU A N 1
ATOM 1097 C CA . LEU A 1 132 ? -20.050 5.948 34.919 1.00 67.25 132 LEU A CA 1
ATOM 1098 C C . LEU A 1 132 ? -19.601 5.911 36.392 1.00 67.25 132 LEU A C 1
ATOM 1100 O O . LEU A 1 132 ? -20.430 5.936 37.300 1.00 67.25 132 LEU A O 1
ATOM 1104 N N . MET A 1 133 ? -18.288 5.889 36.643 1.00 70.44 133 MET A N 1
ATOM 1105 C CA . MET A 1 133 ? -17.735 5.853 38.003 1.00 70.44 133 MET A CA 1
ATOM 1106 C C . MET A 1 133 ? -17.998 7.152 38.772 1.00 70.44 133 MET A C 1
ATOM 1108 O O . MET A 1 133 ? -18.308 7.111 39.961 1.00 70.44 133 MET A O 1
ATOM 1112 N N . VAL A 1 134 ? -17.950 8.309 38.103 1.00 73.31 134 VAL A N 1
ATOM 1113 C CA . VAL A 1 134 ? -18.277 9.603 38.726 1.00 73.31 134 VAL A CA 1
ATOM 1114 C C . VAL A 1 134 ? -19.750 9.648 39.157 1.00 73.31 134 VAL A C 1
ATOM 1116 O O . VAL A 1 134 ? -20.039 10.087 40.270 1.00 73.31 134 VAL A O 1
ATOM 1119 N N . LEU A 1 135 ? -20.674 9.115 38.346 1.00 76.56 135 LEU A N 1
ATOM 1120 C CA . LEU A 1 135 ? -22.101 9.021 38.694 1.00 76.56 135 LEU A CA 1
ATOM 1121 C C . LEU A 1 135 ? -22.363 8.170 39.947 1.00 76.56 135 LEU A C 1
ATOM 1123 O O . LEU A 1 135 ? -23.269 8.487 40.714 1.00 76.56 135 LEU A O 1
ATOM 1127 N N . LEU A 1 136 ? -21.562 7.129 40.188 1.00 74.50 136 LEU A N 1
ATOM 1128 C CA . LEU A 1 136 ? -21.678 6.279 41.380 1.00 74.50 136 LEU A CA 1
ATOM 1129 C C . LEU A 1 136 ? -21.049 6.906 42.634 1.00 74.50 136 LEU A C 1
ATOM 1131 O O . LEU A 1 136 ? -21.500 6.646 43.749 1.00 74.50 136 LEU A O 1
ATOM 1135 N N . ILE A 1 137 ? -20.030 7.750 42.469 1.00 77.19 137 ILE A N 1
ATOM 1136 C CA . ILE A 1 137 ? -19.330 8.402 43.583 1.00 77.19 137 ILE A CA 1
ATOM 1137 C C . ILE A 1 137 ? -20.108 9.629 44.099 1.00 77.19 137 ILE A C 1
ATOM 1139 O O . ILE A 1 137 ? -20.104 9.885 45.303 1.00 77.19 137 ILE A O 1
ATOM 1143 N N . ILE A 1 138 ? -20.833 10.359 43.239 1.00 75.69 138 ILE A N 1
ATOM 1144 C CA . ILE A 1 138 ? -21.594 11.570 43.620 1.00 75.69 138 ILE A CA 1
ATOM 1145 C C . ILE A 1 138 ? -22.589 11.332 44.786 1.00 75.69 138 ILE A C 1
ATOM 1147 O O . ILE A 1 138 ? -22.552 12.106 45.747 1.00 75.69 138 ILE A O 1
ATOM 1151 N N . PRO A 1 139 ? -23.443 10.284 44.789 1.00 76.81 139 PRO A N 1
ATOM 1152 C CA . PRO A 1 139 ? -24.369 10.015 45.896 1.00 76.81 139 PRO A CA 1
ATOM 1153 C C . PRO A 1 139 ? -23.657 9.643 47.202 1.00 76.81 139 PRO A C 1
ATOM 1155 O O . PRO A 1 139 ? -24.115 9.997 48.290 1.00 76.81 139 PRO A O 1
ATOM 1158 N N . LEU A 1 140 ? -22.524 8.939 47.103 1.00 71.69 140 LEU A N 1
ATOM 1159 C CA . LEU A 1 140 ? -21.717 8.558 48.260 1.00 71.69 140 LEU A CA 1
ATOM 1160 C C . LEU A 1 140 ? -21.076 9.799 48.892 1.00 71.69 140 LEU A C 1
ATOM 1162 O O . LEU A 1 140 ? -21.197 10.006 50.097 1.00 71.69 140 LEU A O 1
ATOM 1166 N N . LEU A 1 141 ? -20.487 10.684 48.086 1.00 70.88 141 LEU A N 1
ATOM 1167 C CA . LEU A 1 141 ? -19.939 11.952 48.574 1.00 70.88 141 LEU A CA 1
ATOM 1168 C C . LEU A 1 141 ? -21.026 12.869 49.155 1.00 70.88 141 LEU A C 1
ATOM 1170 O O . LEU A 1 141 ? -20.795 13.519 50.171 1.00 70.88 141 LEU A O 1
ATOM 1174 N N . TYR A 1 142 ? -22.235 12.874 48.585 1.00 67.25 142 TYR A N 1
ATOM 1175 C CA . TYR A 1 142 ? -23.372 13.617 49.140 1.00 67.25 142 TYR A CA 1
ATOM 1176 C C . TYR A 1 142 ? -23.750 13.166 50.563 1.00 67.25 142 TYR A C 1
ATOM 1178 O O . TYR A 1 142 ? -24.138 13.994 51.387 1.00 67.25 142 TYR A O 1
ATOM 1186 N N . LYS A 1 143 ? -23.629 11.865 50.862 1.00 69.81 143 LYS A N 1
ATOM 1187 C CA . LYS A 1 143 ? -23.963 11.293 52.175 1.00 69.81 143 LYS A CA 1
ATOM 1188 C C . LYS A 1 143 ? -22.813 11.374 53.185 1.00 69.81 143 LYS A C 1
ATOM 1190 O O . LYS A 1 143 ? -23.076 11.553 54.371 1.00 69.81 143 LYS A O 1
ATOM 1195 N N . PHE A 1 144 ? -21.565 11.213 52.739 1.00 66.69 144 PHE A N 1
ATOM 1196 C CA . PHE A 1 144 ? -20.402 11.043 53.622 1.00 66.69 144 PHE A CA 1
ATOM 1197 C C . PHE A 1 144 ? -19.498 12.276 53.740 1.00 66.69 144 PHE A C 1
ATOM 1199 O O . PHE A 1 144 ? -18.702 12.353 54.672 1.00 66.69 144 PHE A O 1
ATOM 1206 N N . THR A 1 145 ? -19.603 13.254 52.839 1.00 70.06 145 THR A N 1
ATOM 1207 C CA . THR A 1 145 ? -18.859 14.518 52.930 1.00 70.06 145 THR A CA 1
ATOM 1208 C C . THR A 1 145 ? -19.806 15.630 53.416 1.00 70.06 145 THR A C 1
ATOM 1210 O O . THR A 1 145 ? -20.915 15.742 52.892 1.00 70.06 145 THR A O 1
ATOM 1213 N N . PRO A 1 146 ? -19.421 16.509 54.368 1.00 61.31 146 PRO A N 1
ATOM 1214 C CA . PRO A 1 146 ? -20.291 17.564 54.918 1.00 61.31 146 PRO A CA 1
ATOM 1215 C C . PRO A 1 146 ? -20.621 18.701 53.923 1.00 61.31 146 PRO A C 1
ATOM 1217 O O . PRO A 1 146 ? -20.978 19.805 54.321 1.00 61.31 146 PRO A O 1
ATOM 1220 N N . PHE A 1 147 ? -20.540 18.453 52.613 1.00 56.31 147 PHE A N 1
ATOM 1221 C CA . PHE A 1 147 ? -21.004 19.366 51.565 1.00 56.31 147 PHE A CA 1
ATOM 1222 C C . PHE A 1 147 ? -22.535 19.378 51.408 1.00 56.31 147 PHE A C 1
ATOM 1224 O O . PHE A 1 147 ? -23.077 20.318 50.825 1.00 56.31 147 PHE A O 1
ATOM 1231 N N . GLY A 1 148 ? -23.261 18.386 51.940 1.00 59.12 148 GLY A N 1
ATOM 1232 C CA . GLY A 1 148 ? -24.729 18.353 51.893 1.00 59.12 148 GLY A CA 1
ATOM 1233 C C . GLY A 1 148 ? -25.399 19.531 52.620 1.00 59.12 148 GLY A C 1
ATOM 1234 O O . GLY A 1 148 ? -26.392 20.077 52.135 1.00 59.12 148 GLY A O 1
ATOM 1235 N N . SER A 1 149 ? -24.831 19.989 53.741 1.00 64.19 149 SER A N 1
ATOM 1236 C CA . SER A 1 149 ? -25.274 21.203 54.447 1.00 64.19 149 SER A CA 1
ATOM 1237 C C . SER A 1 149 ? -24.925 22.480 53.669 1.00 64.19 149 SER A C 1
ATOM 1239 O O . SER A 1 149 ? -25.746 23.395 53.600 1.00 64.19 149 SER A O 1
ATOM 1241 N N . PHE A 1 150 ? -23.762 22.511 53.006 1.00 64.12 150 PHE A N 1
ATOM 1242 C CA . PHE A 1 150 ? -23.316 23.627 52.163 1.00 64.12 150 PHE A CA 1
ATOM 1243 C C . PHE A 1 150 ? -24.204 23.828 50.918 1.00 64.12 150 PHE A C 1
ATOM 1245 O O . PHE A 1 150 ? -24.614 24.952 50.619 1.00 64.12 150 PHE A O 1
ATOM 1252 N N . LEU A 1 151 ? -24.572 22.748 50.216 1.00 61.56 151 LEU A N 1
ATOM 1253 C CA . LEU A 1 151 ? -25.472 22.814 49.055 1.00 61.56 151 LEU A CA 1
ATOM 1254 C C . LEU A 1 151 ? -26.927 23.106 49.454 1.00 61.56 151 LEU A C 1
ATOM 1256 O O . LEU A 1 151 ? -27.607 23.849 48.745 1.00 61.56 151 LEU A O 1
ATOM 1260 N N . ARG A 1 152 ? -27.400 22.606 50.607 1.00 64.44 152 ARG A N 1
ATOM 1261 C CA . ARG A 1 152 ? -28.742 22.919 51.138 1.00 64.44 152 ARG A CA 1
ATOM 1262 C C . ARG A 1 152 ? -28.938 24.424 51.342 1.00 64.44 152 ARG A C 1
ATOM 1264 O O . ARG A 1 152 ? -30.012 24.931 51.029 1.00 64.44 152 ARG A O 1
ATOM 1271 N N . GLY A 1 153 ? -27.907 25.137 51.801 1.00 68.75 153 GLY A N 1
ATOM 1272 C CA . GLY A 1 153 ? -27.933 26.599 51.919 1.00 68.75 153 GLY A CA 1
ATOM 1273 C C . GLY A 1 153 ? -28.132 27.299 50.571 1.00 68.75 153 GLY A C 1
ATOM 1274 O O . GLY A 1 153 ? -28.972 28.188 50.456 1.00 68.75 153 GLY A O 1
ATOM 1275 N N . LYS A 1 154 ? -27.434 26.844 49.520 1.00 66.31 154 LYS A N 1
ATOM 1276 C CA . LYS A 1 154 ? -27.567 27.412 48.167 1.00 66.31 154 LYS A CA 1
ATOM 1277 C C . LYS A 1 154 ? -28.906 27.086 47.503 1.00 66.31 154 LYS A C 1
ATOM 1279 O O . LYS A 1 154 ? -29.495 27.963 46.879 1.00 66.31 154 LYS A O 1
ATOM 1284 N N . ILE A 1 155 ? -29.414 25.864 47.665 1.00 66.25 155 ILE A N 1
ATOM 1285 C CA . ILE A 1 155 ? -30.729 25.460 47.141 1.00 66.25 155 ILE A CA 1
ATOM 1286 C C . ILE A 1 155 ? -31.849 26.236 47.844 1.00 66.25 155 ILE A C 1
ATOM 1288 O O . ILE A 1 155 ? -32.771 26.697 47.179 1.00 66.25 155 ILE A O 1
ATOM 1292 N N . LYS A 1 156 ? -31.748 26.444 49.167 1.00 68.31 156 LYS A N 1
ATOM 1293 C CA . LYS A 1 156 ? -32.684 27.290 49.921 1.00 68.31 156 LYS A CA 1
ATOM 1294 C C . LYS A 1 156 ? -32.666 28.733 49.405 1.00 68.31 156 LYS A C 1
ATOM 1296 O O . LYS A 1 156 ? -33.722 29.282 49.140 1.00 68.31 156 LYS A O 1
ATOM 1301 N N . MET A 1 157 ? -31.485 29.289 49.132 1.00 64.25 157 MET A N 1
ATOM 1302 C CA . MET A 1 157 ? -31.342 30.645 48.586 1.00 64.25 157 MET A CA 1
ATOM 1303 C C . MET A 1 157 ? -31.972 30.815 47.189 1.00 64.25 157 MET A C 1
ATOM 1305 O O . MET A 1 157 ? -32.563 31.852 46.903 1.00 64.25 157 MET A O 1
ATOM 1309 N N . VAL A 1 158 ? -31.873 29.806 46.314 1.00 69.44 158 VAL A N 1
ATOM 1310 C CA . VAL A 1 158 ? -32.526 29.819 44.987 1.00 69.44 158 VAL A CA 1
ATOM 1311 C C . VAL A 1 158 ? -34.036 29.594 45.105 1.00 69.44 158 VAL A C 1
ATOM 1313 O O . VAL A 1 158 ? -34.800 30.264 44.415 1.00 69.44 158 VAL A O 1
ATOM 1316 N N . LYS A 1 159 ? -34.472 28.702 46.003 1.00 68.88 159 LYS A N 1
ATOM 1317 C CA . LYS A 1 159 ? -35.889 28.451 46.297 1.00 68.88 159 LYS A CA 1
ATOM 1318 C C . LYS A 1 159 ? -36.576 29.695 46.860 1.00 68.88 159 LYS A C 1
ATOM 1320 O O . LYS A 1 159 ? -37.645 30.040 46.382 1.00 68.88 159 LYS A O 1
ATOM 1325 N N . ASP A 1 160 ? -35.956 30.387 47.811 1.00 68.44 160 ASP A N 1
ATOM 1326 C CA . ASP A 1 160 ? -36.499 31.613 48.409 1.00 68.44 160 ASP A CA 1
ATOM 1327 C C . ASP A 1 160 ? -36.583 32.753 47.373 1.00 68.44 160 ASP A C 1
ATOM 1329 O O . ASP A 1 160 ? -37.489 33.581 47.431 1.00 68.44 160 ASP A O 1
ATOM 1333 N N . LYS A 1 161 ? -35.684 32.759 46.374 1.00 65.31 161 LYS A N 1
ATOM 1334 C CA . LYS A 1 161 ? -35.709 33.705 45.248 1.00 65.31 161 LYS A CA 1
ATOM 1335 C C . LYS A 1 161 ? -36.801 33.390 44.215 1.00 65.31 161 LYS A C 1
ATOM 1337 O O . LYS A 1 161 ? -37.384 34.327 43.690 1.00 65.31 161 LYS A O 1
ATOM 1342 N N . TRP A 1 162 ? -37.088 32.111 43.952 1.00 59.66 162 TRP A N 1
ATOM 1343 C CA . TRP A 1 162 ? -38.209 31.684 43.100 1.00 59.66 162 TRP A CA 1
ATOM 1344 C C . TRP A 1 162 ? -39.559 31.898 43.797 1.00 59.66 162 TRP A C 1
ATOM 1346 O O . TRP A 1 162 ? -40.393 32.620 43.281 1.00 59.66 162 TRP A O 1
ATOM 1356 N N . VAL A 1 163 ? -39.726 31.409 45.030 1.00 59.84 163 VAL A N 1
ATOM 1357 C CA . VAL A 1 163 ? -40.959 31.577 45.832 1.00 59.84 163 VAL A CA 1
ATOM 1358 C C . VAL A 1 163 ? -41.258 33.056 46.143 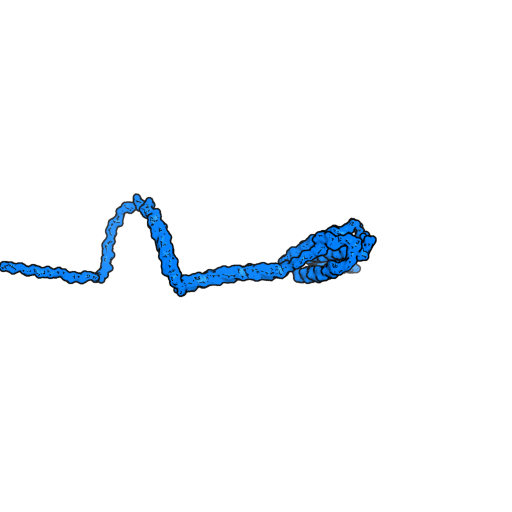1.00 59.84 163 VAL A C 1
ATOM 1360 O O . VAL A 1 163 ? -42.402 33.440 46.373 1.00 59.84 163 VAL A O 1
ATOM 1363 N N . GLY A 1 164 ? -40.234 33.914 46.166 1.00 56.38 164 GLY A N 1
ATOM 1364 C CA . GLY A 1 164 ? -40.393 35.362 46.309 1.00 56.38 164 GLY A CA 1
ATOM 1365 C C . GLY A 1 164 ? -40.812 36.089 45.026 1.00 56.38 164 GLY A C 1
ATOM 1366 O O . GLY A 1 164 ? -41.263 37.229 45.115 1.00 56.38 164 GLY A O 1
ATOM 1367 N N . GLN A 1 165 ? -40.677 35.459 43.856 1.00 52.31 165 GLN A N 1
ATOM 1368 C CA . GLN A 1 165 ? -41.017 36.042 42.556 1.00 52.31 165 GLN A CA 1
ATOM 1369 C C . GLN A 1 165 ? -42.504 35.846 42.195 1.00 52.31 165 GLN A C 1
ATOM 1371 O O . GLN A 1 165 ? -43.033 36.573 41.357 1.00 52.31 165 GLN A O 1
ATOM 1376 N N . ASP A 1 166 ? -43.190 34.950 42.907 1.00 52.00 166 ASP A N 1
ATOM 1377 C CA . ASP A 1 166 ? -44.587 34.560 42.668 1.00 52.00 166 ASP A CA 1
ATOM 1378 C C . ASP A 1 166 ? -45.592 35.440 43.448 1.00 52.00 166 ASP A C 1
ATOM 1380 O O . ASP A 1 166 ? -46.801 35.361 43.252 1.00 52.00 166 ASP A O 1
ATOM 1384 N N . LYS A 1 167 ? -45.111 36.322 44.338 1.00 47.88 167 LYS A N 1
ATOM 1385 C CA . LYS A 1 167 ? -45.961 37.141 45.228 1.00 47.88 167 LYS A CA 1
ATOM 1386 C C . LYS A 1 167 ? -46.625 38.360 44.575 1.00 47.88 167 LYS A C 1
ATOM 1388 O O . LYS A 1 167 ? -47.339 39.080 45.261 1.00 47.88 167 LYS A O 1
ATOM 1393 N N . ASN A 1 168 ? -46.437 38.567 43.274 1.00 48.94 168 ASN A N 1
ATOM 1394 C CA . ASN A 1 168 ? -47.105 39.635 42.518 1.00 48.94 168 ASN A CA 1
ATOM 1395 C C . ASN A 1 168 ? -48.172 39.095 41.546 1.00 48.94 168 ASN A C 1
ATOM 1397 O O . ASN A 1 168 ? -48.590 39.822 40.648 1.00 48.94 168 ASN A O 1
ATOM 1401 N N . GLY A 1 169 ? -48.553 37.819 41.674 1.00 49.69 169 GLY A N 1
ATOM 1402 C CA . GLY A 1 169 ? -49.363 37.125 40.674 1.00 49.69 169 GLY A CA 1
ATOM 1403 C C . GLY A 1 169 ? -50.837 36.915 40.993 1.00 49.69 169 GLY A C 1
ATOM 1404 O O . GLY A 1 169 ? -51.583 36.768 40.043 1.00 49.69 169 GLY A O 1
ATOM 1405 N N . ASP A 1 170 ? -51.278 36.921 42.255 1.00 44.53 170 ASP A N 1
ATOM 1406 C CA . ASP A 1 170 ? -52.632 36.445 42.588 1.00 44.53 170 ASP A CA 1
ATOM 1407 C C . ASP A 1 170 ? -53.290 37.273 43.702 1.00 44.53 170 ASP A C 1
ATOM 1409 O O . ASP A 1 170 ? -53.573 36.813 44.807 1.00 44.53 170 ASP A O 1
ATOM 1413 N N . GLU A 1 171 ? -53.575 38.533 43.378 1.00 42.75 171 GLU A N 1
ATOM 1414 C CA . GLU A 1 171 ? -54.606 39.340 44.036 1.00 42.75 171 GLU A CA 1
ATOM 1415 C C . GLU A 1 171 ? -55.984 39.000 43.435 1.00 42.75 171 GLU A C 1
ATOM 1417 O O . GLU A 1 171 ? -56.692 39.865 42.946 1.00 42.75 171 GLU A O 1
ATOM 1422 N N . LEU A 1 172 ? -56.372 37.725 43.393 1.00 37.41 172 LEU A N 1
ATOM 1423 C CA . LEU A 1 172 ? -57.716 37.313 42.981 1.00 37.41 172 LEU A CA 1
ATOM 1424 C C . LEU A 1 172 ? -58.017 35.941 43.581 1.00 37.41 172 LEU A C 1
ATOM 1426 O O . LEU A 1 172 ? -57.708 34.922 42.982 1.00 37.41 172 LEU A O 1
ATOM 1430 N N . LEU A 1 173 ? -58.591 35.929 44.783 1.00 30.97 173 LEU A N 1
ATOM 1431 C CA . LEU A 1 173 ? -59.770 35.137 45.161 1.00 30.97 173 LEU A CA 1
ATOM 1432 C C . LEU A 1 173 ? -60.032 35.352 46.657 1.00 30.97 173 LEU A C 1
ATOM 1434 O O . LEU A 1 173 ? -59.413 34.768 47.543 1.00 30.97 173 LEU A O 1
ATOM 1438 N N . SER A 1 174 ? -60.958 36.264 46.922 1.00 36.69 174 SER A N 1
ATOM 1439 C CA . SER A 1 174 ? -61.493 36.567 48.238 1.00 36.69 174 SER A CA 1
ATOM 1440 C C . SER A 1 174 ? -62.273 35.384 48.839 1.00 36.69 174 SER A C 1
ATOM 1442 O O . SER A 1 174 ? -63.079 34.763 48.157 1.00 36.69 174 SER A O 1
ATOM 1444 N N . LEU A 1 175 ? -62.117 35.220 50.158 1.00 34.84 175 LEU A N 1
ATOM 1445 C CA . LEU A 1 175 ? -63.169 34.905 51.141 1.00 34.84 175 LEU A CA 1
ATOM 1446 C C . LEU A 1 175 ? -63.802 33.486 51.170 1.00 34.84 175 LEU A C 1
ATOM 1448 O O . LEU A 1 175 ? -64.806 33.226 50.517 1.00 34.84 175 LEU A O 1
ATOM 1452 N N . SER A 1 176 ? -63.326 32.642 52.096 1.00 32.50 176 SER A N 1
ATOM 1453 C CA . SER A 1 176 ? -64.165 31.785 52.968 1.00 32.50 176 SER A CA 1
ATOM 1454 C C . SER A 1 176 ? -63.315 31.325 54.176 1.00 32.50 176 SER A C 1
ATOM 1456 O O . SER A 1 176 ? -62.368 30.571 53.995 1.00 32.50 176 SER A O 1
ATOM 1458 N N . THR A 1 177 ? -63.403 31.947 55.356 1.00 33.12 177 THR A N 1
ATOM 1459 C CA . THR A 1 177 ? -64.372 31.638 56.428 1.00 33.12 177 THR A CA 1
ATOM 1460 C C . THR A 1 177 ? -64.034 30.334 57.175 1.00 33.12 177 THR A C 1
ATOM 1462 O O . THR A 1 177 ? -64.329 29.260 56.673 1.00 33.12 177 THR A O 1
ATOM 1465 N N . TYR A 1 178 ? -63.462 30.508 58.380 1.00 32.72 178 TYR A N 1
ATOM 1466 C CA . TYR A 1 178 ? -63.378 29.615 59.556 1.00 32.72 178 TYR A CA 1
ATOM 1467 C C . TYR A 1 178 ? -62.839 28.180 59.391 1.00 32.72 178 TYR A C 1
ATOM 1469 O O . TYR A 1 178 ? -63.390 27.382 58.645 1.00 32.72 178 TYR A O 1
ATOM 1477 N N . ILE A 1 179 ? -61.837 27.825 60.206 1.00 37.38 179 ILE A N 1
ATOM 1478 C CA . ILE A 1 179 ? -61.945 26.808 61.273 1.00 37.38 179 ILE A CA 1
ATOM 1479 C C . ILE A 1 179 ? -60.683 26.879 62.160 1.00 37.38 179 ILE A C 1
ATOM 1481 O O . ILE A 1 179 ? -59.559 26.970 61.666 1.00 37.38 179 ILE A O 1
ATOM 1485 N N . GLU A 1 180 ? -60.959 26.933 63.462 1.00 34.28 180 GLU A N 1
ATOM 1486 C CA . GLU A 1 180 ? -60.090 26.897 64.643 1.00 34.28 180 GLU A CA 1
ATOM 1487 C C . GLU A 1 180 ? -59.436 25.521 64.890 1.00 34.28 180 GLU A C 1
ATOM 1489 O O . GLU A 1 180 ? -59.624 24.579 64.122 1.00 34.28 180 GLU A O 1
ATOM 1494 N N . ASP A 1 181 ? -58.746 25.463 66.033 1.00 36.06 181 ASP A N 1
ATOM 1495 C CA . ASP A 1 181 ? -58.153 24.345 66.781 1.00 36.06 181 ASP A CA 1
ATOM 1496 C C . ASP A 1 181 ? -56.694 24.024 66.432 1.00 36.06 181 ASP A C 1
ATOM 1498 O O . ASP A 1 181 ? -56.387 23.453 65.389 1.00 36.06 181 ASP A O 1
ATOM 1502 N N . ASP A 1 182 ? -55.688 24.499 67.178 1.00 37.41 182 ASP A N 1
ATOM 1503 C CA . ASP A 1 182 ? -55.430 24.551 68.641 1.00 37.41 182 ASP A CA 1
ATOM 1504 C C . ASP A 1 182 ? -54.952 23.214 69.248 1.00 37.41 182 ASP A C 1
ATOM 1506 O O . ASP A 1 182 ? -55.348 22.131 68.816 1.00 37.41 182 ASP A O 1
ATOM 1510 N N . ASN A 1 183 ? -54.098 23.362 70.272 1.00 35.75 183 ASN A N 1
ATOM 1511 C CA . ASN A 1 183 ? -53.437 22.411 71.183 1.00 35.75 183 ASN A CA 1
ATOM 1512 C C . ASN A 1 183 ? -51.943 22.089 70.939 1.00 35.75 183 ASN A C 1
ATOM 1514 O O . ASN A 1 183 ? -51.541 21.702 69.846 1.00 35.75 183 ASN A O 1
ATOM 1518 N N . SER A 1 184 ? -51.066 22.100 71.953 1.00 41.72 184 SER A N 1
ATOM 1519 C CA . SER A 1 184 ? -51.186 22.612 73.329 1.00 41.72 184 SER A CA 1
ATOM 1520 C C . SER A 1 184 ? -49.809 22.688 74.035 1.00 41.72 184 SER A C 1
ATOM 1522 O O . SER A 1 184 ? -48.863 21.987 73.673 1.00 41.72 184 SER A O 1
ATOM 1524 N N . ASP A 1 185 ? -49.758 23.554 75.054 1.00 40.38 185 ASP A N 1
ATOM 1525 C CA . ASP A 1 185 ? -49.044 23.461 76.344 1.00 40.38 185 ASP A CA 1
ATOM 1526 C C . ASP A 1 185 ? -47.507 23.533 76.457 1.00 40.38 185 ASP A C 1
ATOM 1528 O O . ASP A 1 185 ? -46.782 22.547 76.318 1.00 40.38 185 ASP A O 1
ATOM 1532 N N . ASN A 1 186 ? -47.016 24.691 76.929 1.00 39.72 186 ASN A N 1
ATOM 1533 C CA . ASN A 1 186 ? -46.539 24.848 78.321 1.00 39.72 186 ASN A CA 1
ATOM 1534 C C . ASN A 1 186 ? -45.927 26.245 78.550 1.00 39.72 186 ASN A C 1
ATOM 1536 O O . ASN A 1 186 ? -44.746 26.452 78.272 1.00 39.72 186 ASN A O 1
ATOM 1540 N N . VAL A 1 187 ? -46.688 27.189 79.121 1.00 43.09 187 VAL A N 1
ATOM 1541 C CA . VAL A 1 187 ? -46.107 28.316 79.877 1.00 43.09 187 VAL A CA 1
ATOM 1542 C C . VAL A 1 187 ? -46.939 28.564 81.136 1.00 43.09 187 VAL A C 1
ATOM 1544 O O . VAL A 1 187 ? -48.144 28.786 81.090 1.00 43.09 187 VAL A O 1
ATOM 1547 N N . GLU A 1 188 ? -46.242 28.461 82.259 1.00 37.41 188 GLU A N 1
ATOM 1548 C CA . GLU A 1 188 ? -46.685 28.433 83.649 1.00 37.41 188 GLU A CA 1
ATOM 1549 C C . GLU A 1 188 ? -47.136 29.825 84.144 1.00 37.41 188 GLU A C 1
ATOM 1551 O O . GLU A 1 188 ? -46.430 30.821 83.975 1.00 37.41 188 GLU A O 1
ATOM 1556 N N . TYR A 1 189 ? -48.329 29.907 84.743 1.00 42.62 189 TYR A N 1
ATOM 1557 C CA . TYR A 1 189 ? -48.931 31.142 85.264 1.00 42.62 189 TYR A CA 1
ATOM 1558 C C . TYR A 1 189 ? -48.498 31.434 86.708 1.00 42.62 189 TYR A C 1
ATOM 1560 O O . TYR A 1 189 ? -48.386 30.517 87.514 1.00 42.62 189 TYR A O 1
ATOM 1568 N N . ASN A 1 190 ? -48.399 32.718 87.079 1.00 38.22 190 ASN A N 1
ATOM 1569 C CA . ASN A 1 190 ? -48.505 33.165 88.474 1.00 38.22 190 ASN A CA 1
ATOM 1570 C C . ASN A 1 190 ? -49.119 34.575 88.551 1.00 38.22 190 ASN A C 1
ATOM 1572 O O . ASN A 1 190 ? -48.490 35.555 88.156 1.00 38.22 190 ASN A O 1
ATOM 1576 N N . ILE A 1 191 ? -50.341 34.684 89.085 1.00 53.53 191 ILE A N 1
ATOM 1577 C CA . ILE A 1 191 ? -50.996 35.955 89.442 1.00 53.53 191 ILE A CA 1
ATOM 1578 C C . ILE A 1 191 ? -51.408 35.870 90.920 1.00 53.53 191 ILE A C 1
ATOM 1580 O O . ILE A 1 191 ? -52.103 34.938 91.320 1.00 53.53 191 ILE A O 1
ATOM 1584 N N . GLY A 1 192 ? -50.940 36.825 91.733 1.00 46.94 192 GLY A N 1
ATOM 1585 C CA . GLY A 1 192 ? -51.193 36.915 93.175 1.00 46.94 192 GLY A CA 1
ATOM 1586 C C . GLY A 1 192 ? -52.493 37.651 93.526 1.00 46.94 192 GLY A C 1
ATOM 1587 O O . GLY A 1 192 ? -52.871 38.617 92.867 1.00 46.94 192 GLY A O 1
ATOM 1588 N N . TYR A 1 193 ? -53.165 37.191 94.583 1.00 43.94 193 TYR A N 1
ATOM 1589 C CA . TYR A 1 193 ? -54.419 37.743 95.106 1.00 43.94 193 TYR A CA 1
ATOM 1590 C C . TYR A 1 193 ? -54.186 38.914 96.073 1.00 43.94 193 TYR A C 1
ATOM 1592 O O . TYR A 1 193 ? -53.309 38.845 96.934 1.00 43.94 193 TYR A O 1
ATOM 1600 N N . TYR A 1 194 ? -55.053 39.930 96.011 1.00 47.31 194 TYR A N 1
ATOM 1601 C CA . TYR A 1 194 ? -55.239 40.917 97.079 1.00 47.31 194 TYR A CA 1
ATOM 1602 C C . TYR A 1 194 ? -56.585 40.673 97.777 1.00 47.31 194 TYR A C 1
ATOM 1604 O O . TYR A 1 194 ? -57.629 40.605 97.133 1.00 47.31 194 TYR A O 1
ATOM 1612 N N . SER A 1 195 ? -56.536 40.527 99.102 1.00 60.50 195 SER A N 1
ATOM 1613 C CA . SER A 1 195 ? -57.676 40.388 100.014 1.00 60.50 195 SER A CA 1
ATOM 1614 C C . SER A 1 195 ? -58.085 41.765 100.544 1.00 60.50 195 SER A C 1
ATOM 1616 O O . SER A 1 195 ? -57.239 42.473 101.089 1.00 60.50 195 SER A O 1
ATOM 1618 N N . GLY A 1 196 ? -59.370 42.112 100.450 1.00 52.91 196 GLY A N 1
ATOM 1619 C CA . GLY A 1 196 ? -59.975 43.270 101.111 1.00 52.91 196 GLY A CA 1
ATOM 1620 C C . GLY A 1 196 ? -61.178 42.834 101.944 1.00 52.91 196 GLY A C 1
ATOM 1621 O O . GLY A 1 196 ? -62.152 42.319 101.403 1.00 52.91 196 GLY A O 1
ATOM 1622 N N . THR A 1 197 ? -61.060 42.997 103.259 1.00 54.16 197 THR A N 1
ATOM 1623 C CA . THR A 1 197 ? -62.063 42.733 104.301 1.00 54.16 197 THR A CA 1
ATOM 1624 C C . THR A 1 197 ? -63.099 43.856 104.409 1.00 54.16 197 THR A C 1
ATOM 1626 O O . THR A 1 197 ? -62.789 45.002 104.088 1.00 54.16 197 THR A O 1
ATOM 1629 N N . ASN A 1 198 ? -64.294 43.496 104.893 1.00 42.59 198 ASN A N 1
ATOM 1630 C CA . ASN A 1 198 ? -65.395 44.394 105.275 1.00 42.59 198 ASN A CA 1
ATOM 1631 C C . ASN A 1 198 ? -64.989 45.500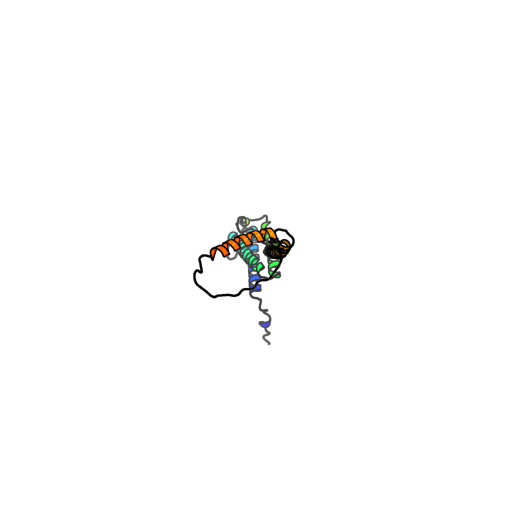 106.256 1.00 42.59 198 ASN A C 1
ATOM 1633 O O . ASN A 1 198 ? -64.121 45.224 107.118 1.00 42.59 198 ASN A O 1
#

pLDDT: mean 73.0, std 20.17, range [30.97, 98.12]

Sequence (198 aa):
MRLLDITSRFHVIDPDNLENMELLYELYDSARNILNMMNVKDYSNDEDKTCLYYTQKCDENYRKAMDKCLNGNADFYKALKDFKINYIAIEEETQDLKNCKSSEYFHLPEYDPVLERKQKKIMIIQNTTTSLMVLLIIPLLYKFTPFGSFLRGKIKMVKDKWVGQDKNGDELLSLSTYIEDDNSDNVEYNIGYYSGTN

Secondary structure (DSSP, 8-state):
-----SGGG-----HHHHHHHHHHHHHHHHHHHHHHHHH-TT---TT---HHHHHHHHHHHHHHHHHHTTTS-HHHHHHHHHHHHHHHHHHT-S--TT-GGGSTTSS-----HHHHHHHHHHHHHHHHHHHHHHHHHHHHHHHHSTHHHHHHHHHHHHHHHHHTTSTTS-----------------------------

Organism: NCBI:txid864142